Protein AF-A0A961FUB1-F1 (afdb_monomer)

Radius of gyration: 23.71 Å; Cα contacts (8 Å, |Δi|>4): 467; chains: 1; bounding box: 56×46×75 Å

Secondary structure (DSSP, 8-state):
---PPPPP--------------------------------------PPP--SS----S--GGGGPBSS---SS-SEEES--TTSSEEEEE--HHHHHHHT----EEEEETTTTEEEEEESTT----TTSTT--EEEEE-TTSSEEEEEE--SSS-SEEEEEEE-TTS-EEEEEHHHHHHHHHHHHTTPPPPGGGGS-SSS-GGGT-EEEEEEEE-TTSSEEEEEEEEE--S-PPTTPEEEEEEEEEEEETTTTEEEEEEEEEEEEE-PPP--

pLDDT: mean 73.71, std 22.49, range [23.78, 97.25]

Nearest PDB structures (foldseek):
  7dsb-assembly1_A  TM=3.126E-01  e=6.992E-01  Gallus gallus
  8ptk-assembly1_K  TM=3.081E-01  e=1.269E+00  Sus scrofa
  7ccc-assembly1_C  TM=2.356E-01  e=6.623E-01  Mus musculus
  3aae-assembly1_A  TM=2.750E-01  e=1.079E+00  Gallus gallus
  7t5q-assembly1_I  TM=1.953E-01  e=6.274E-01  Homo sapiens

Foldseek 3Di:
DDDDDDDDDDDDDDDDDDPDDDDDDDDDDDDDDDPDPPPPPPPPPPPPPQAPWPPCVVDAQCNQFDPPFAAPDAATFGDAALVNQKTKGADAPVRCVVVVHQRFIFIAGRVVNYTLGTDQHRDRHQPVDPWWDKTKAADNVNQKIWMFTTDDQATQWIKIWGQDPVRHIDIDTVQLQVLCVVCVVVVHDDDPCSVPPDPDGCCQPWRKHWHWDADPVRQKIWIKIKTWGDPPDDAFDKTKIKIWIFIQGNVVRHTDTDDMDMDIDGRHDDDD

Sequence (272 aa):
MNRAWRVFSKIVFFSGAVVGLVFFVSACSDDSANDTELAESDTTEEAEPLWGMDADDGRGVLDTALEGVTASVPGFLVYPSPDGRHAFSWVDLPTAEKLDFQTDNHLVDLQTGQSIGAIAEEDGDFQNRNHGGMRVLWRDDSRAFVFRLEGKWAPREVGVVEIGPDGALRQRSLVFAVARAFAALLGREAPDFWDKAFDESPSEYLDCNVGCAFSEAGDSLAIQADFQMNPKQLPGQHYAAGWLTGVFDLKTDRLSVEAEEVTEARVVKEEE

Mean predicted aligned error: 12.79 Å

Structure (mmCIF, N/CA/C/O backbone):
data_AF-A0A961FUB1-F1
#
_entry.id   AF-A0A961FUB1-F1
#
loop_
_atom_site.group_PDB
_atom_site.id
_atom_site.type_symbol
_atom_site.label_atom_id
_atom_site.label_alt_id
_atom_site.label_comp_id
_atom_site.label_asym_id
_atom_site.label_entity_id
_atom_site.label_seq_id
_atom_site.pdbx_PDB_ins_code
_atom_site.Cartn_x
_atom_site.Cartn_y
_atom_site.Cartn_z
_atom_site.occupancy
_atom_site.B_iso_or_equiv
_atom_site.auth_seq_id
_atom_site.auth_comp_id
_atom_site.auth_asym_id
_atom_site.auth_atom_id
_atom_site.pdbx_PDB_model_num
ATOM 1 N N . MET A 1 1 ? -29.702 -22.498 -28.319 1.00 38.75 1 MET A N 1
ATOM 2 C CA . MET A 1 1 ? -28.996 -22.087 -29.553 1.00 38.75 1 MET A CA 1
ATOM 3 C C . MET A 1 1 ? -27.677 -21.481 -29.122 1.00 38.75 1 MET A C 1
ATOM 5 O O . MET A 1 1 ? -27.669 -20.385 -28.586 1.00 38.75 1 MET A O 1
ATOM 9 N N . ASN A 1 2 ? -26.599 -22.251 -29.258 1.00 30.08 2 ASN A N 1
ATOM 10 C CA . ASN A 1 2 ? -25.248 -21.867 -28.855 1.00 30.08 2 ASN A CA 1
ATOM 11 C C . ASN A 1 2 ? -24.595 -21.046 -29.971 1.00 30.08 2 ASN A C 1
ATOM 13 O O . ASN A 1 2 ? -24.640 -21.460 -31.130 1.00 30.08 2 ASN A O 1
ATOM 17 N N . ARG A 1 3 ? -23.937 -19.936 -29.629 1.00 32.91 3 ARG A N 1
ATOM 18 C CA . ARG A 1 3 ? -22.910 -19.325 -30.480 1.00 32.91 3 ARG A CA 1
ATOM 19 C C . ARG A 1 3 ? -21.633 -19.179 -29.667 1.00 32.91 3 ARG A C 1
ATOM 21 O O . ARG A 1 3 ? -21.520 -18.313 -28.811 1.00 32.91 3 ARG A O 1
ATOM 28 N N . ALA A 1 4 ? -20.714 -20.097 -29.939 1.00 29.27 4 ALA A N 1
ATOM 29 C CA . ALA A 1 4 ? -19.323 -20.021 -29.542 1.00 29.27 4 ALA A CA 1
ATOM 30 C C . ALA A 1 4 ? -18.610 -18.992 -30.428 1.00 29.27 4 ALA A C 1
ATOM 32 O O . ALA A 1 4 ? -18.792 -19.008 -31.647 1.00 29.27 4 ALA A O 1
ATOM 33 N N . TRP A 1 5 ? -17.778 -18.149 -29.827 1.00 25.66 5 TRP A N 1
ATOM 34 C CA . TRP A 1 5 ? -16.788 -17.356 -30.545 1.00 25.66 5 TRP A CA 1
ATOM 35 C C . TRP A 1 5 ? -15.446 -18.082 -30.438 1.00 25.66 5 TRP A C 1
ATOM 37 O O . TRP A 1 5 ? -14.979 -18.386 -29.344 1.00 25.66 5 TRP A O 1
ATOM 47 N N . ARG A 1 6 ? -14.861 -18.431 -31.587 1.00 27.62 6 ARG A N 1
ATOM 48 C CA . ARG A 1 6 ? -13.462 -18.853 -31.703 1.00 27.62 6 ARG A CA 1
ATOM 49 C C . ARG A 1 6 ? -12.694 -17.671 -32.270 1.00 27.62 6 ARG A C 1
ATOM 51 O O . ARG A 1 6 ? -12.958 -17.284 -33.405 1.00 27.62 6 ARG A O 1
ATOM 58 N N . VAL A 1 7 ? -11.740 -17.149 -31.513 1.00 27.33 7 VAL A N 1
ATOM 59 C CA . VAL A 1 7 ? -10.681 -16.291 -32.047 1.00 27.33 7 VAL A CA 1
ATOM 60 C C . VAL A 1 7 ? -9.471 -17.188 -32.291 1.00 27.33 7 VAL A C 1
ATOM 62 O O . VAL A 1 7 ? -9.065 -17.946 -31.413 1.00 27.33 7 VAL A O 1
ATOM 65 N N . PHE A 1 8 ? -8.950 -17.169 -33.516 1.00 29.09 8 PHE A N 1
ATOM 66 C CA . PHE A 1 8 ? -7.674 -17.788 -33.854 1.00 29.09 8 PHE A CA 1
ATOM 67 C C . PHE A 1 8 ? -6.596 -16.710 -33.805 1.00 29.09 8 PHE A C 1
ATOM 69 O O . PHE A 1 8 ? -6.629 -15.789 -34.615 1.00 29.09 8 PHE A O 1
ATOM 76 N N . SER A 1 9 ? -5.606 -16.883 -32.936 1.00 27.22 9 SER A N 1
ATOM 77 C CA . SER A 1 9 ? -4.346 -16.141 -32.995 1.00 27.22 9 SER A CA 1
ATOM 78 C C . SER A 1 9 ? -3.272 -17.106 -33.491 1.00 27.22 9 SER A C 1
ATOM 80 O O . SER A 1 9 ? -2.942 -18.087 -32.826 1.00 27.22 9 SER A O 1
ATOM 82 N N . LYS A 1 10 ? -2.753 -16.874 -34.698 1.00 23.78 10 LYS A N 1
ATOM 83 C CA . LYS A 1 10 ? -1.536 -17.529 -35.186 1.00 23.78 10 LYS A CA 1
ATOM 84 C C . LYS A 1 10 ? -0.356 -16.694 -34.693 1.00 23.78 10 LYS A C 1
ATOM 86 O O . LYS A 1 10 ? -0.109 -15.627 -35.238 1.00 23.78 10 LYS A O 1
ATOM 91 N N . ILE A 1 11 ? 0.366 -17.184 -33.690 1.00 30.22 11 ILE A N 1
ATOM 92 C CA . ILE A 1 11 ? 1.693 -16.669 -33.340 1.00 30.22 11 ILE A CA 1
ATOM 93 C C . ILE A 1 11 ? 2.709 -17.523 -34.098 1.00 30.22 11 ILE A C 1
ATOM 95 O O . ILE A 1 11 ? 2.753 -18.744 -33.941 1.00 30.22 11 ILE A O 1
ATOM 99 N N . VAL A 1 12 ? 3.486 -16.885 -34.969 1.00 26.45 12 VAL A N 1
ATOM 100 C CA . VAL A 1 12 ? 4.663 -17.488 -35.598 1.00 26.45 12 VAL A CA 1
ATOM 101 C C . VAL A 1 12 ? 5.861 -17.091 -34.746 1.00 26.45 12 VAL A C 1
ATOM 103 O O . VAL A 1 12 ? 6.185 -15.913 -34.652 1.00 26.45 12 VAL A O 1
ATOM 106 N N . PHE A 1 13 ? 6.509 -18.071 -34.120 1.00 28.58 13 PHE A N 1
ATOM 107 C CA . PHE A 1 13 ? 7.783 -17.864 -33.441 1.00 28.58 13 PHE A CA 1
ATOM 108 C C . PHE A 1 13 ? 8.902 -17.729 -34.474 1.00 28.58 13 PHE A C 1
ATOM 110 O O . PHE A 1 13 ? 9.115 -18.642 -35.273 1.00 28.58 13 PHE A O 1
ATOM 117 N N . PHE A 1 14 ? 9.669 -16.644 -34.392 1.00 27.56 14 PHE A N 1
ATOM 118 C CA . PHE A 1 14 ? 11.060 -16.642 -34.827 1.00 27.56 14 PHE A CA 1
ATOM 119 C C . PHE A 1 14 ? 11.951 -16.484 -33.597 1.00 27.56 14 PHE A C 1
ATOM 121 O O . PHE A 1 14 ? 12.008 -15.439 -32.960 1.00 27.56 14 PHE A O 1
ATOM 128 N N . SER A 1 15 ? 12.616 -17.583 -33.255 1.00 35.91 15 SER A N 1
ATOM 129 C CA . SER A 1 15 ? 13.785 -17.605 -32.386 1.00 35.91 15 SER A CA 1
ATOM 130 C C . SER A 1 15 ? 14.950 -16.969 -33.145 1.00 35.91 15 SER A C 1
ATOM 132 O O . SER A 1 15 ? 15.268 -17.395 -34.256 1.00 35.91 15 SER A O 1
ATOM 134 N N . GLY A 1 16 ? 15.582 -15.960 -32.553 1.00 30.41 16 GLY A N 1
ATOM 135 C CA . GLY A 1 16 ? 16.823 -15.397 -33.072 1.00 30.41 16 GLY A CA 1
ATOM 136 C C . GLY A 1 16 ? 17.097 -14.010 -32.516 1.00 30.41 16 GLY A C 1
ATOM 137 O O . GLY A 1 16 ? 16.478 -13.042 -32.939 1.00 30.41 16 GLY A O 1
ATOM 138 N N . ALA A 1 17 ? 18.036 -13.927 -31.577 1.00 46.41 17 ALA A N 1
ATOM 139 C CA . ALA A 1 17 ? 18.592 -12.675 -31.091 1.00 46.41 17 ALA A CA 1
ATOM 140 C C . ALA A 1 17 ? 19.085 -11.807 -32.261 1.00 46.41 17 ALA A C 1
ATOM 142 O O . ALA A 1 17 ? 19.938 -12.239 -33.037 1.00 46.41 17 ALA A O 1
ATOM 143 N N . VAL A 1 18 ? 18.582 -10.576 -32.354 1.00 31.06 18 VAL A N 1
ATOM 144 C CA . VAL A 1 18 ? 19.178 -9.515 -33.168 1.00 31.06 18 VAL A CA 1
ATOM 145 C C . VAL A 1 18 ? 19.151 -8.238 -32.341 1.00 31.06 18 VAL A C 1
ATOM 147 O O . VAL A 1 18 ? 18.107 -7.626 -32.149 1.00 31.06 18 VAL A O 1
ATOM 150 N N . VAL A 1 19 ? 20.325 -7.843 -31.849 1.00 38.59 19 VAL A N 1
ATOM 151 C CA . VAL A 1 19 ? 20.579 -6.481 -31.374 1.00 38.59 19 VAL A CA 1
ATOM 152 C C . VAL A 1 19 ? 20.587 -5.589 -32.613 1.00 38.59 19 VAL A C 1
ATOM 154 O O . VAL A 1 19 ? 21.541 -5.597 -33.391 1.00 38.59 19 VAL A O 1
ATOM 157 N N . GLY A 1 20 ? 19.484 -4.880 -32.842 1.00 28.03 20 GLY A N 1
ATOM 158 C CA . GLY A 1 20 ? 19.365 -3.885 -33.900 1.00 28.03 20 GLY A CA 1
ATOM 159 C C . GLY A 1 20 ? 19.882 -2.537 -33.413 1.00 28.03 20 GLY A C 1
ATOM 160 O O . GLY A 1 20 ? 19.167 -1.805 -32.741 1.00 28.03 20 GLY A O 1
ATOM 161 N N . LEU A 1 21 ? 21.122 -2.202 -33.762 1.00 29.39 21 LEU A N 1
ATOM 162 C CA . LEU A 1 21 ? 21.651 -0.847 -33.633 1.00 29.39 21 LEU A CA 1
ATOM 163 C C . LEU A 1 21 ? 21.026 0.012 -34.748 1.00 29.39 21 LEU A C 1
ATOM 165 O O . LEU A 1 21 ? 21.388 -0.134 -35.916 1.00 29.39 21 LEU A O 1
ATOM 169 N N . VAL A 1 22 ? 20.060 0.869 -34.411 1.00 29.06 22 VAL A N 1
ATOM 170 C CA . VAL A 1 22 ? 19.442 1.793 -35.374 1.00 29.06 22 VAL A CA 1
ATOM 171 C C . VAL A 1 22 ? 20.295 3.057 -35.466 1.00 29.06 22 VAL A C 1
ATOM 173 O O . VAL A 1 22 ? 20.328 3.867 -34.545 1.00 29.06 22 VAL A O 1
ATOM 176 N N . PHE A 1 23 ? 20.982 3.237 -36.594 1.00 27.27 23 PHE A N 1
ATOM 177 C CA . PHE A 1 23 ? 21.514 4.537 -36.997 1.00 27.27 23 PHE A CA 1
ATOM 178 C C . PHE A 1 23 ? 20.448 5.270 -37.811 1.00 27.27 23 PHE A C 1
ATOM 180 O O . PHE A 1 23 ? 20.085 4.822 -38.899 1.00 27.27 23 PHE A O 1
ATOM 187 N N . PHE A 1 24 ? 19.976 6.415 -37.322 1.00 29.55 24 PHE A N 1
ATOM 188 C CA . PHE A 1 24 ? 19.238 7.356 -38.158 1.00 29.55 24 PHE A CA 1
ATOM 189 C C . PHE A 1 24 ? 20.234 8.122 -39.033 1.00 29.55 24 PHE A C 1
ATOM 191 O O . PHE A 1 24 ? 20.953 9.000 -38.562 1.00 29.55 24 PHE A O 1
ATOM 198 N N . VAL A 1 25 ? 20.282 7.777 -40.319 1.00 31.78 25 VAL A N 1
ATOM 199 C CA . VAL A 1 25 ? 20.877 8.634 -41.348 1.00 31.78 25 VAL A CA 1
ATOM 200 C C . VAL A 1 25 ? 19.740 9.463 -41.931 1.00 31.78 25 VAL A C 1
ATOM 202 O O . VAL A 1 25 ? 18.901 8.944 -42.663 1.00 31.78 25 VAL A O 1
ATOM 205 N N . SER A 1 26 ? 19.695 10.745 -41.568 1.00 30.92 26 SER A N 1
ATOM 206 C CA . SER A 1 26 ? 18.789 11.713 -42.183 1.00 30.92 26 SER A CA 1
ATOM 207 C C . SER A 1 26 ? 19.245 11.972 -43.617 1.00 30.92 26 SER A C 1
ATOM 209 O O . SER A 1 26 ? 20.320 12.527 -43.850 1.00 30.92 26 SER A O 1
ATOM 211 N N . ALA A 1 27 ? 18.447 11.527 -44.584 1.00 31.84 27 ALA A N 1
ATOM 212 C CA . ALA A 1 27 ? 18.563 11.967 -45.962 1.00 31.84 27 ALA A CA 1
ATOM 213 C C . ALA A 1 27 ? 17.629 13.167 -46.141 1.00 31.84 27 ALA A C 1
ATOM 215 O O . ALA A 1 27 ? 16.411 13.017 -46.097 1.00 31.84 27 ALA A O 1
ATOM 216 N N . CYS A 1 28 ? 18.199 14.355 -46.353 1.00 37.62 28 CYS A N 1
ATOM 217 C CA . CYS A 1 28 ? 17.448 15.467 -46.922 1.00 37.62 28 CYS A CA 1
ATOM 218 C C . CYS A 1 28 ? 16.983 15.055 -48.324 1.00 37.62 28 CYS A C 1
ATOM 220 O O . CYS A 1 28 ? 17.814 14.854 -49.213 1.00 37.62 28 CYS A O 1
ATOM 222 N N . SER A 1 29 ? 15.674 14.928 -48.522 1.00 37.03 29 SER A N 1
ATOM 223 C CA . SER A 1 29 ? 15.070 14.858 -49.850 1.00 37.03 29 SER A CA 1
ATOM 224 C C . SER A 1 29 ? 13.935 15.864 -49.951 1.00 37.03 29 SER A C 1
ATOM 226 O O . SER A 1 29 ? 13.135 15.998 -49.028 1.00 37.03 29 SER A O 1
ATOM 228 N N . ASP A 1 30 ? 13.945 16.554 -51.085 1.00 37.09 30 ASP A N 1
ATOM 229 C CA . ASP A 1 30 ? 13.210 17.762 -51.422 1.00 37.09 30 ASP A CA 1
ATOM 230 C C . ASP A 1 30 ? 11.683 17.684 -51.289 1.00 37.09 30 ASP A C 1
ATOM 232 O O . ASP A 1 30 ? 11.044 16.666 -51.566 1.00 37.09 30 ASP A O 1
ATOM 236 N N . ASP A 1 31 ? 11.131 18.850 -50.948 1.00 45.84 31 ASP A N 1
ATOM 237 C CA . ASP A 1 31 ? 9.722 19.225 -50.977 1.00 45.84 31 ASP A CA 1
ATOM 238 C C . ASP A 1 31 ? 9.024 18.826 -52.286 1.00 45.84 31 ASP A C 1
ATOM 240 O O . ASP A 1 31 ? 9.290 19.367 -53.363 1.00 45.84 31 ASP A O 1
ATOM 244 N N . SER A 1 32 ? 8.007 17.975 -52.174 1.00 40.19 32 SER A N 1
ATOM 245 C CA . SER A 1 32 ? 6.797 18.138 -52.979 1.00 40.19 32 SER A CA 1
ATOM 246 C C . SER A 1 32 ? 5.588 17.631 -52.199 1.00 40.19 32 SER A C 1
ATOM 248 O O . SER A 1 32 ? 5.494 16.463 -51.828 1.00 40.19 32 SER A O 1
ATOM 250 N N . ALA A 1 33 ? 4.690 18.571 -51.911 1.00 51.41 33 ALA A N 1
ATOM 251 C CA . ALA A 1 33 ? 3.444 18.370 -51.198 1.00 51.41 33 ALA A CA 1
ATOM 252 C C . ALA A 1 33 ? 2.595 17.287 -51.873 1.00 51.41 33 ALA A C 1
ATOM 254 O O . ALA A 1 33 ? 2.219 17.417 -53.040 1.00 51.41 33 ALA A O 1
ATOM 255 N N . ASN A 1 34 ? 2.276 16.242 -51.116 1.00 39.03 34 ASN A N 1
ATOM 256 C CA . ASN A 1 34 ? 1.251 15.281 -51.476 1.00 39.03 34 ASN A CA 1
ATOM 257 C C . ASN A 1 34 ? 0.345 15.118 -50.252 1.00 39.03 34 ASN A C 1
ATOM 259 O O . ASN A 1 34 ? 0.684 14.393 -49.315 1.00 39.03 34 ASN A O 1
ATOM 263 N N . ASP A 1 35 ? -0.773 15.848 -50.259 1.00 45.41 35 ASP A N 1
ATOM 264 C CA . ASP A 1 35 ? -1.868 15.721 -49.298 1.00 45.41 35 ASP A CA 1
ATOM 265 C C . ASP A 1 35 ? -2.408 14.291 -49.368 1.00 45.41 35 ASP A C 1
ATOM 267 O O . ASP A 1 35 ? -3.240 13.942 -50.205 1.00 45.41 35 ASP A O 1
ATOM 271 N N . THR A 1 36 ? -1.870 13.436 -48.507 1.00 42.00 36 THR A N 1
ATOM 272 C CA . THR A 1 36 ? -2.411 12.110 -48.244 1.00 42.00 36 THR A CA 1
ATOM 273 C C . THR A 1 36 ? -3.026 12.207 -46.864 1.00 42.00 36 THR A C 1
ATOM 275 O O . THR A 1 36 ? -2.297 12.309 -45.879 1.00 42.00 36 THR A O 1
ATOM 278 N N . GLU A 1 37 ? -4.358 12.247 -46.804 1.00 40.78 37 GLU A N 1
ATOM 279 C CA . GLU A 1 37 ? -5.110 12.082 -45.562 1.00 40.78 37 GLU A CA 1
ATOM 280 C C . GLU A 1 37 ? -4.603 10.809 -44.876 1.00 40.78 37 GLU A C 1
ATOM 282 O O . GLU A 1 37 ? -4.858 9.687 -45.322 1.00 40.78 37 GLU A O 1
ATOM 287 N N . LEU A 1 38 ? -3.804 10.998 -43.826 1.00 38.41 38 LEU A N 1
ATOM 288 C CA . LEU A 1 38 ? -3.439 9.941 -42.903 1.00 38.41 38 LEU A CA 1
ATOM 289 C C . LEU A 1 38 ? -4.742 9.508 -42.247 1.00 38.41 38 LEU A C 1
ATOM 291 O O . LEU A 1 38 ? -5.330 10.262 -41.475 1.00 38.41 38 LEU A O 1
ATOM 295 N N . ALA A 1 39 ? -5.207 8.318 -42.622 1.00 40.31 39 ALA A N 1
ATOM 296 C CA . ALA A 1 39 ? -6.299 7.654 -41.940 1.00 40.31 39 ALA A CA 1
ATOM 297 C C . ALA A 1 39 ? -6.001 7.688 -40.439 1.00 40.31 39 ALA A C 1
ATOM 299 O O . ALA A 1 39 ? -4.949 7.203 -40.014 1.00 40.31 39 ALA A O 1
ATOM 300 N N . GLU A 1 40 ? -6.903 8.315 -39.682 1.00 38.97 40 GLU A N 1
ATOM 301 C CA . GLU A 1 40 ? -6.897 8.311 -38.226 1.00 38.97 40 GLU A CA 1
ATOM 302 C C . GLU A 1 40 ? -6.753 6.854 -37.787 1.00 38.97 40 GLU A C 1
ATOM 304 O O . GLU A 1 40 ? -7.635 6.025 -38.014 1.00 38.97 40 GLU A O 1
ATOM 309 N N . SER A 1 41 ? -5.569 6.515 -37.276 1.00 41.16 41 SER A N 1
ATOM 310 C CA . SER A 1 41 ? -5.311 5.198 -36.726 1.00 41.16 41 SER A CA 1
ATOM 311 C C . SER A 1 41 ? -6.286 5.004 -35.579 1.00 41.16 41 SER A C 1
ATOM 313 O O . SER A 1 41 ? -6.292 5.829 -34.662 1.00 41.16 41 SER A O 1
ATOM 315 N N . ASP A 1 42 ? -7.088 3.940 -35.674 1.00 36.78 42 ASP A N 1
ATOM 316 C CA . ASP A 1 42 ? -7.929 3.417 -34.602 1.00 36.78 42 ASP A CA 1
ATOM 317 C C . ASP A 1 42 ? -7.242 3.671 -33.264 1.00 36.78 42 ASP A C 1
ATOM 319 O O . ASP A 1 42 ? -6.126 3.199 -33.024 1.00 36.78 42 ASP A O 1
ATOM 323 N N . THR A 1 43 ? -7.902 4.467 -32.428 1.00 35.09 43 THR A N 1
ATOM 324 C CA . THR A 1 43 ? -7.549 4.657 -31.031 1.00 35.09 43 THR A CA 1
ATOM 325 C C . THR A 1 43 ? -7.390 3.271 -30.427 1.00 35.09 43 THR A C 1
ATOM 327 O O . THR A 1 43 ? -8.383 2.572 -30.217 1.00 35.09 43 THR A O 1
ATOM 330 N N . THR A 1 44 ? -6.151 2.841 -30.189 1.00 40.91 44 THR A N 1
ATOM 331 C CA . THR A 1 44 ? -5.880 1.789 -29.217 1.00 40.91 44 THR A CA 1
ATOM 332 C C . THR A 1 44 ? -6.600 2.227 -27.957 1.00 40.91 44 THR A C 1
ATOM 334 O O . THR A 1 44 ? -6.226 3.250 -27.388 1.00 40.91 44 THR A O 1
ATOM 337 N N . GLU A 1 45 ? -7.682 1.530 -27.595 1.00 36.16 45 GLU A N 1
ATOM 338 C CA . GLU A 1 45 ? -8.267 1.636 -26.264 1.00 36.16 45 GLU A CA 1
ATOM 339 C C . GLU A 1 45 ? -7.092 1.468 -25.301 1.00 36.16 45 GLU A C 1
ATOM 341 O O . GLU A 1 45 ? -6.510 0.383 -25.216 1.00 36.16 45 GLU A O 1
ATOM 346 N N . GLU A 1 46 ? -6.658 2.570 -24.681 1.00 39.50 46 GLU A N 1
ATOM 347 C CA . GLU A 1 46 ? -5.715 2.514 -23.577 1.00 39.50 46 GLU A CA 1
ATOM 348 C C . GLU A 1 46 ? -6.364 1.582 -22.565 1.00 39.50 46 GLU A C 1
ATOM 350 O O . GLU A 1 46 ? -7.436 1.883 -22.038 1.00 39.50 46 GLU A O 1
ATOM 355 N N . ALA A 1 47 ? -5.778 0.395 -22.392 1.00 44.72 47 ALA A N 1
ATOM 356 C CA . ALA A 1 47 ? -6.256 -0.555 -21.409 1.00 44.72 47 ALA A CA 1
ATOM 357 C C . ALA A 1 47 ? -6.343 0.196 -20.082 1.00 44.72 47 ALA A C 1
ATOM 359 O O . ALA A 1 47 ? -5.335 0.763 -19.648 1.00 44.72 47 ALA A O 1
ATOM 360 N N . GLU A 1 48 ? -7.545 0.250 -19.495 1.00 47.91 48 GLU A N 1
ATOM 361 C CA . GLU A 1 48 ? -7.742 0.956 -18.235 1.00 47.91 48 GLU A CA 1
ATOM 362 C C . GLU A 1 48 ? -6.691 0.448 -17.254 1.00 47.91 48 GLU A C 1
ATOM 364 O O . GLU A 1 48 ? -6.567 -0.771 -17.060 1.00 47.91 48 GLU A O 1
ATOM 369 N N . PRO A 1 49 ? -5.861 1.345 -16.708 1.00 51.00 49 PRO A N 1
ATOM 370 C CA . PRO A 1 49 ? -4.745 0.880 -15.933 1.00 51.00 49 PRO A CA 1
ATOM 371 C C . PRO A 1 49 ? -5.281 0.225 -14.652 1.00 51.00 49 PRO A C 1
ATOM 373 O O . PRO A 1 49 ? -6.396 0.500 -14.201 1.00 51.00 49 PRO A O 1
ATOM 376 N N . LEU A 1 50 ? -4.517 -0.712 -14.101 1.00 59.72 50 LEU A N 1
ATOM 377 C CA . LEU A 1 50 ? -4.953 -1.633 -13.056 1.00 59.72 50 LEU A CA 1
ATOM 378 C C . LEU A 1 50 ? -5.065 -0.888 -11.710 1.00 59.72 50 LEU A C 1
ATOM 380 O O . LEU A 1 50 ? -4.208 -1.020 -10.840 1.00 59.72 50 LEU A O 1
ATOM 384 N N . TRP A 1 51 ? -6.091 -0.047 -11.545 1.00 59.78 51 TRP A N 1
ATOM 385 C CA . TRP A 1 51 ? -6.234 0.834 -10.384 1.00 59.78 51 TRP A CA 1
ATOM 386 C C . TRP A 1 51 ? -7.514 0.560 -9.596 1.00 59.78 51 TRP A C 1
ATOM 388 O O . TRP A 1 51 ? -8.595 1.027 -9.937 1.00 59.78 51 TRP A O 1
ATOM 398 N N . GLY A 1 52 ? -7.356 -0.116 -8.454 1.00 51.09 52 GLY A N 1
ATOM 399 C CA . GLY A 1 52 ? -8.337 -0.103 -7.363 1.00 51.09 52 GLY A CA 1
ATOM 400 C C . GLY A 1 52 ? -8.186 1.089 -6.402 1.00 51.09 52 GLY A C 1
ATOM 401 O O . GLY A 1 52 ? -8.978 1.208 -5.476 1.00 51.09 52 GLY A O 1
ATOM 402 N N . MET A 1 53 ? -7.175 1.956 -6.586 1.00 51.06 53 MET A N 1
ATOM 403 C CA . MET A 1 53 ? -6.902 3.103 -5.697 1.00 51.06 53 MET A CA 1
ATOM 404 C C . MET A 1 53 ? -7.034 4.480 -6.371 1.00 51.06 53 MET A C 1
ATOM 406 O O . MET A 1 53 ? -7.311 5.451 -5.675 1.00 51.06 53 MET A O 1
ATOM 410 N N . ASP A 1 54 ? -6.906 4.588 -7.699 1.00 49.94 54 ASP 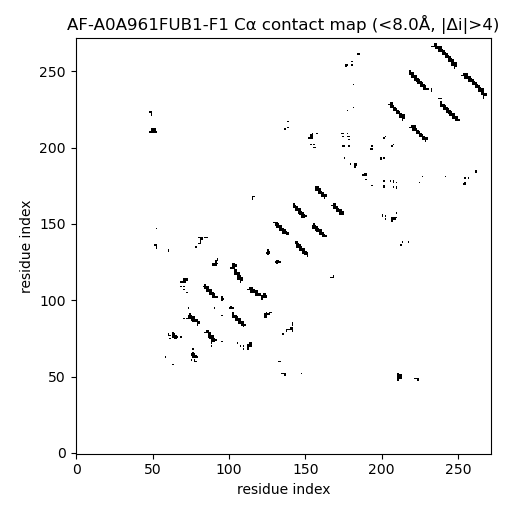A N 1
ATOM 411 C CA . ASP A 1 54 ? -6.941 5.881 -8.416 1.00 49.94 54 ASP A CA 1
ATOM 412 C C . ASP A 1 54 ? -8.309 6.268 -8.979 1.00 49.94 54 ASP A C 1
ATOM 414 O O . ASP A 1 54 ? -8.444 7.321 -9.601 1.00 49.94 54 ASP A O 1
ATOM 418 N N . ALA A 1 55 ? -9.347 5.487 -8.663 1.00 41.94 55 ALA A N 1
A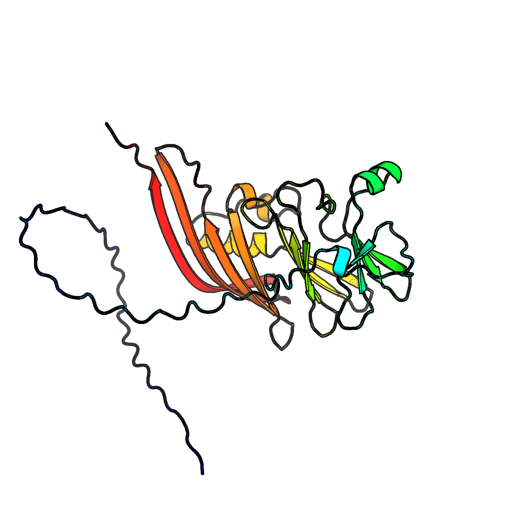TOM 419 C CA . ALA A 1 55 ? -10.718 5.978 -8.676 1.00 41.94 55 ALA A CA 1
ATOM 420 C C . ALA A 1 55 ? -10.863 7.009 -7.548 1.00 41.94 55 ALA A C 1
ATOM 422 O O . ALA A 1 55 ? -11.429 6.737 -6.494 1.00 41.94 55 ALA A O 1
ATOM 423 N N . ASP A 1 56 ? -10.266 8.179 -7.759 1.00 46.25 56 ASP A N 1
ATOM 424 C CA . ASP A 1 56 ? -10.594 9.390 -7.041 1.00 46.25 56 ASP A CA 1
ATOM 425 C C . ASP A 1 56 ? -12.079 9.635 -7.299 1.00 46.25 56 ASP A C 1
ATOM 427 O O . ASP A 1 56 ? -12.488 10.188 -8.318 1.00 46.25 56 ASP A O 1
ATOM 431 N N . ASP A 1 57 ? -12.921 9.155 -6.392 1.00 51.72 57 ASP A N 1
ATOM 432 C CA . ASP A 1 57 ? -14.323 9.542 -6.364 1.00 51.72 57 ASP A CA 1
ATOM 433 C C . ASP A 1 57 ? -14.486 10.992 -5.864 1.00 51.72 57 ASP A C 1
ATOM 435 O O . ASP A 1 57 ? -15.609 11.453 -5.645 1.00 51.72 57 ASP A O 1
ATOM 439 N N . GLY A 1 58 ? -13.370 11.720 -5.714 1.00 51.94 58 GLY A N 1
ATOM 440 C CA . GLY A 1 58 ? -13.277 13.090 -5.247 1.00 51.94 58 GLY A CA 1
ATOM 441 C C . GLY A 1 58 ? -13.371 13.206 -3.733 1.00 51.94 58 GLY A C 1
ATOM 442 O O . GLY A 1 58 ? -13.425 14.332 -3.234 1.00 51.94 58 GLY A O 1
ATOM 443 N N . ARG A 1 59 ? -13.448 12.086 -2.997 1.00 52.25 59 ARG A N 1
ATOM 444 C CA . ARG A 1 59 ? -13.600 12.105 -1.544 1.00 52.25 59 ARG A CA 1
ATOM 445 C C . ARG A 1 59 ? -12.240 12.212 -0.874 1.00 52.25 59 ARG A C 1
ATOM 447 O O . ARG A 1 59 ? -11.419 11.299 -0.919 1.00 52.25 59 ARG A O 1
ATOM 454 N N . GLY A 1 60 ? -12.009 13.346 -0.222 1.00 60.59 60 GLY A N 1
ATOM 455 C CA . GLY A 1 60 ? -10.831 13.539 0.611 1.00 60.59 60 GLY A CA 1
ATOM 456 C C . GLY A 1 60 ? -10.844 12.593 1.815 1.00 60.59 60 GLY A C 1
ATOM 457 O O . GLY A 1 60 ? -11.887 12.077 2.208 1.00 60.59 60 GLY A O 1
ATOM 458 N N . VAL A 1 61 ? -9.688 12.418 2.463 1.00 68.50 61 VAL A N 1
ATOM 459 C CA . VAL A 1 61 ? -9.515 11.612 3.695 1.00 68.50 61 VAL A CA 1
ATOM 460 C C . VAL A 1 61 ? -10.656 11.850 4.703 1.00 68.50 61 VAL A C 1
ATOM 462 O O . VAL A 1 61 ? -11.240 10.907 5.238 1.00 68.50 61 VAL A O 1
ATOM 465 N N . LEU A 1 62 ? -11.019 13.121 4.906 1.00 71.38 62 LEU A N 1
ATOM 466 C CA . LEU A 1 62 ? -12.063 13.558 5.837 1.00 71.38 62 LEU A CA 1
ATOM 467 C C . LEU A 1 62 ? -13.487 13.156 5.435 1.00 71.38 62 LEU A C 1
ATOM 469 O O . LEU A 1 62 ? -14.336 13.015 6.310 1.00 71.38 62 LEU A O 1
ATOM 473 N N . ASP A 1 63 ? -13.756 12.920 4.155 1.00 75.00 63 ASP A N 1
ATOM 474 C CA . ASP A 1 63 ? -15.078 12.488 3.687 1.00 75.00 63 ASP A CA 1
ATOM 475 C C . ASP A 1 63 ? -15.376 11.030 4.074 1.00 75.00 63 ASP A C 1
ATOM 477 O O . ASP A 1 63 ? -16.522 10.582 4.013 1.00 75.00 63 ASP A O 1
ATOM 481 N N . THR A 1 64 ? -14.348 10.289 4.502 1.00 74.31 64 THR A N 1
ATOM 482 C CA . THR A 1 64 ? -14.475 8.928 5.044 1.00 74.31 64 THR A CA 1
ATOM 483 C C . THR A 1 64 ? -14.444 8.884 6.573 1.00 74.31 64 THR A C 1
ATOM 485 O O . THR A 1 64 ? -14.469 7.793 7.147 1.00 74.31 64 THR A O 1
ATOM 488 N N . ALA A 1 65 ? -14.380 10.043 7.239 1.00 86.44 65 ALA A N 1
ATOM 489 C CA . ALA A 1 65 ? -14.241 10.108 8.685 1.00 86.44 65 ALA A CA 1
ATOM 490 C C . ALA A 1 65 ? -15.491 9.578 9.408 1.00 86.44 65 ALA A C 1
ATOM 492 O O . ALA A 1 65 ? -16.621 9.989 9.145 1.00 86.44 65 ALA A O 1
ATOM 493 N N . LEU A 1 66 ? -15.273 8.677 10.361 1.00 89.62 66 LEU A N 1
ATOM 494 C CA . LEU A 1 66 ? -16.300 8.139 11.239 1.00 89.62 66 LEU A CA 1
ATOM 495 C C . LEU A 1 66 ? -16.508 9.066 12.439 1.00 89.62 66 LEU A C 1
ATOM 497 O O . LEU A 1 66 ? -15.573 9.388 13.173 1.00 89.62 66 LEU A O 1
ATOM 501 N N . GLU A 1 67 ? -17.758 9.454 12.680 1.00 89.19 67 GLU A N 1
ATOM 502 C CA . GLU A 1 67 ? -18.140 10.256 13.841 1.00 89.19 67 GLU A CA 1
ATOM 503 C C . GLU A 1 67 ? -18.522 9.377 15.043 1.00 89.19 67 GLU A C 1
ATOM 505 O O . GLU A 1 67 ? -19.122 8.311 14.905 1.00 89.19 67 GLU A O 1
ATOM 510 N N . GLY A 1 68 ? -18.218 9.850 16.256 1.00 84.38 68 GLY A N 1
ATOM 511 C CA . GLY A 1 68 ? -18.724 9.256 17.500 1.00 84.38 68 GLY A CA 1
ATOM 512 C C . GLY A 1 68 ? -18.046 7.958 17.955 1.00 84.38 68 GLY A C 1
ATOM 513 O O . GLY A 1 68 ? -18.457 7.395 18.970 1.00 84.38 68 GLY A O 1
ATOM 514 N N . VAL A 1 69 ? -17.002 7.498 17.263 1.00 88.06 69 VAL A N 1
ATOM 515 C CA . VAL A 1 69 ? -16.190 6.346 17.682 1.00 88.06 69 VAL A CA 1
ATOM 516 C C . VAL A 1 69 ? -14.943 6.834 18.421 1.00 88.06 69 VAL A C 1
ATOM 518 O O . VAL A 1 69 ? -14.282 7.775 17.994 1.00 88.06 69 VAL A O 1
ATOM 521 N N . THR A 1 70 ? -14.632 6.213 19.561 1.00 90.31 70 THR A N 1
ATOM 522 C CA . THR A 1 70 ? -13.432 6.523 20.356 1.00 90.31 70 THR A CA 1
ATOM 523 C C . THR A 1 70 ? -12.369 5.456 20.123 1.00 90.31 70 THR A C 1
ATOM 525 O O . THR A 1 70 ? -12.671 4.268 20.226 1.00 90.31 70 THR A O 1
ATOM 528 N N . ALA A 1 71 ? -11.135 5.879 19.857 1.00 94.75 71 ALA A N 1
ATOM 529 C CA . ALA A 1 71 ? -9.978 5.001 19.715 1.00 94.75 71 ALA A CA 1
ATOM 530 C C . ALA A 1 71 ? -8.958 5.222 20.846 1.00 94.75 71 ALA A C 1
ATOM 532 O O . ALA A 1 71 ? -8.945 6.261 21.506 1.00 94.75 71 ALA A O 1
ATOM 533 N N . SER A 1 72 ? -8.090 4.235 21.068 1.00 95.25 72 SER A N 1
ATOM 534 C CA . SER A 1 72 ? -6.984 4.281 22.031 1.00 95.25 72 SER A CA 1
ATOM 535 C C . SER A 1 72 ? -5.823 5.167 21.569 1.00 95.25 72 SER A C 1
ATOM 537 O O . SER A 1 72 ? -4.887 5.388 22.331 1.00 95.25 72 SER A O 1
ATOM 539 N N . VAL A 1 73 ? -5.871 5.627 20.320 1.00 93.56 73 VAL A N 1
ATOM 540 C CA . VAL A 1 73 ? -4.919 6.533 19.673 1.00 93.56 73 VAL A CA 1
ATOM 541 C C . VAL A 1 73 ? -5.674 7.773 19.179 1.00 93.56 73 VAL A C 1
ATOM 543 O O . VAL A 1 73 ? -6.861 7.665 18.859 1.00 93.56 73 VAL A O 1
ATOM 546 N N . PRO A 1 74 ? -5.041 8.957 19.156 1.00 91.94 74 PRO A N 1
ATOM 547 C CA . PRO A 1 74 ? -5.672 10.170 18.657 1.00 91.94 74 PRO A CA 1
ATOM 548 C C . PRO A 1 74 ? -5.823 10.141 17.132 1.00 91.94 74 PRO A C 1
ATOM 550 O O . PRO A 1 74 ? -5.043 9.498 16.430 1.00 91.94 74 PRO A O 1
ATOM 553 N N . GLY A 1 75 ? -6.805 10.890 16.629 1.00 89.88 75 GLY A N 1
ATOM 554 C CA . GLY A 1 75 ? -7.024 11.089 15.199 1.00 89.88 75 GLY A CA 1
ATOM 555 C C . GLY A 1 75 ? -8.479 10.923 14.769 1.00 89.88 75 GLY A C 1
ATOM 556 O O . GLY A 1 75 ? -9.350 10.538 15.550 1.00 89.88 75 GLY A O 1
ATOM 557 N N . PHE A 1 76 ? -8.731 11.240 13.504 1.00 91.06 76 PHE A N 1
ATOM 558 C CA . PHE A 1 76 ? -9.952 10.901 12.790 1.00 91.06 76 PHE A CA 1
ATOM 559 C C . PHE A 1 76 ? -9.873 9.451 12.322 1.00 91.06 76 PHE A C 1
ATOM 561 O O . PHE A 1 76 ? -8.843 9.017 11.811 1.00 91.06 76 PHE A O 1
ATOM 568 N N . LEU A 1 77 ? -10.967 8.708 12.468 1.00 93.69 77 LEU A N 1
ATOM 569 C CA . LEU A 1 77 ? -11.052 7.335 11.982 1.00 93.69 77 LEU A CA 1
ATOM 570 C C . LEU A 1 77 ? -11.538 7.336 10.536 1.00 93.69 77 LEU A C 1
ATOM 572 O O . LEU A 1 77 ? -12.679 7.702 10.289 1.00 93.69 77 LEU A O 1
ATOM 576 N N . VAL A 1 78 ? -10.682 6.947 9.598 1.00 91.75 78 VAL A N 1
ATOM 577 C CA . VAL A 1 78 ? -10.886 7.056 8.145 1.00 91.75 78 VAL A CA 1
ATOM 578 C C . VAL A 1 78 ? -10.700 5.702 7.458 1.00 91.75 78 VAL A C 1
ATOM 580 O O . VAL A 1 78 ? -10.152 4.769 8.047 1.00 91.75 78 VAL A O 1
ATOM 583 N N . TYR A 1 79 ? -11.158 5.576 6.212 1.00 91.38 79 TYR A N 1
ATOM 584 C CA . TYR A 1 79 ? -11.044 4.348 5.406 1.00 91.38 79 TYR A CA 1
ATOM 585 C C . TYR A 1 79 ? -11.553 3.075 6.110 1.00 91.38 79 TYR A C 1
ATOM 587 O O . TYR A 1 79 ? -10.784 2.122 6.299 1.00 91.38 79 TYR A O 1
ATOM 595 N N . PRO A 1 80 ? -12.838 3.032 6.511 1.00 94.88 80 PRO A N 1
ATOM 596 C CA . PRO A 1 80 ? -13.392 1.860 7.174 1.00 94.88 80 PRO A CA 1
ATOM 597 C C . PRO A 1 80 ? -13.292 0.614 6.287 1.00 94.88 80 PRO A C 1
ATOM 599 O O . PRO A 1 80 ? -13.493 0.684 5.072 1.00 94.88 80 PRO A O 1
ATOM 602 N N . SER A 1 81 ? -13.010 -0.535 6.900 1.00 96.12 81 SER A N 1
ATOM 603 C CA . SER A 1 81 ? -13.048 -1.823 6.212 1.00 96.12 81 SER A CA 1
ATOM 604 C C . SER A 1 81 ? -14.469 -2.159 5.736 1.00 96.12 81 SER A C 1
ATOM 606 O O . SER A 1 81 ? -15.440 -1.691 6.338 1.00 96.12 81 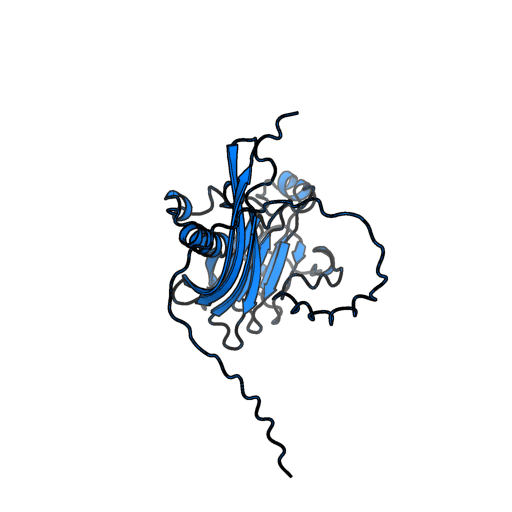SER A O 1
ATOM 608 N N . PRO A 1 82 ? -14.627 -2.993 4.690 1.00 95.38 82 PRO A N 1
ATOM 609 C CA . PRO A 1 82 ? -15.938 -3.394 4.173 1.00 95.38 82 PRO A CA 1
ATOM 610 C C . PRO A 1 82 ? -16.905 -3.947 5.230 1.00 95.38 82 PRO A C 1
ATOM 612 O O . PRO A 1 82 ? -18.107 -3.696 5.164 1.00 95.38 82 PRO A O 1
ATOM 615 N N . ASP A 1 83 ? -16.394 -4.678 6.223 1.00 96.00 83 ASP A N 1
ATOM 616 C CA . ASP A 1 83 ? -17.184 -5.225 7.332 1.00 96.00 83 ASP A CA 1
ATOM 617 C C . ASP A 1 83 ? -17.432 -4.230 8.485 1.00 96.00 83 ASP A C 1
ATOM 619 O O . ASP A 1 83 ? -18.104 -4.570 9.461 1.00 96.00 83 ASP A O 1
ATOM 623 N N . GLY A 1 84 ? -16.889 -3.011 8.394 1.00 95.69 84 GLY A N 1
ATOM 624 C CA . GLY A 1 84 ? -16.975 -1.978 9.424 1.00 95.69 84 GLY A CA 1
ATOM 625 C C . GLY A 1 84 ? -16.241 -2.327 10.721 1.00 95.69 84 GLY A C 1
ATOM 626 O O . GLY A 1 84 ? -16.533 -1.739 11.763 1.00 95.69 84 GLY A O 1
ATOM 627 N N . ARG A 1 85 ? -15.328 -3.305 10.699 1.00 96.38 85 ARG A N 1
ATOM 628 C CA . ARG A 1 85 ? -14.570 -3.726 11.880 1.00 96.38 85 ARG A CA 1
ATOM 629 C C . ARG A 1 85 ? -13.315 -2.899 12.109 1.00 96.38 85 ARG A C 1
ATOM 631 O O . ARG A 1 85 ? -12.925 -2.730 13.260 1.00 96.38 85 ARG A O 1
ATOM 638 N N . HIS A 1 86 ? -12.678 -2.410 11.055 1.00 97.25 86 HIS A N 1
ATOM 639 C CA . HIS A 1 86 ? -11.407 -1.704 11.145 1.00 97.25 86 HIS A CA 1
ATOM 640 C C . HIS A 1 86 ? -11.492 -0.323 10.501 1.00 97.25 86 HIS A C 1
ATOM 642 O O . HIS A 1 86 ? -12.300 -0.102 9.604 1.00 97.25 86 HIS A O 1
ATOM 648 N N . ALA A 1 87 ? -10.642 0.597 10.944 1.00 95.94 87 ALA A N 1
ATOM 649 C CA . ALA A 1 87 ? -10.380 1.868 10.272 1.00 95.94 87 ALA A CA 1
ATOM 650 C C . ALA A 1 87 ? -8.957 2.334 10.584 1.00 95.94 87 ALA A C 1
ATOM 652 O O . ALA A 1 87 ? -8.293 1.782 11.463 1.00 95.94 87 ALA A O 1
ATOM 653 N N . PHE A 1 88 ? -8.508 3.370 9.892 1.00 93.44 88 PHE A N 1
ATOM 654 C CA . PHE A 1 88 ? -7.228 4.013 10.144 1.00 93.44 88 PHE A CA 1
ATOM 655 C C . PHE A 1 88 ? -7.430 5.226 11.038 1.00 93.44 88 PHE A C 1
ATOM 657 O O . PHE A 1 88 ? -8.301 6.043 10.767 1.00 93.44 88 PHE A O 1
ATOM 664 N N . SER A 1 89 ? -6.620 5.368 12.079 1.00 92.50 89 SER A N 1
ATOM 665 C CA . SER A 1 89 ? -6.488 6.622 12.809 1.00 92.50 89 SER A CA 1
ATOM 666 C C . SER A 1 89 ? -5.529 7.528 12.056 1.00 92.50 89 SER A C 1
ATOM 668 O O . SER A 1 89 ? -4.373 7.156 11.853 1.00 92.50 89 SER A O 1
ATOM 670 N N . TRP A 1 90 ? -6.018 8.700 11.665 1.00 89.12 90 TRP A N 1
ATOM 671 C CA . TRP A 1 90 ? -5.252 9.753 11.016 1.00 89.12 90 TRP A CA 1
ATOM 672 C C . TRP A 1 90 ? -5.229 11.005 11.893 1.00 89.12 90 TRP A C 1
ATOM 674 O O . TRP A 1 90 ? -6.279 11.510 12.290 1.00 89.12 90 TRP A O 1
ATOM 684 N N . VAL A 1 91 ? -4.042 11.528 12.189 1.00 85.81 91 VAL A N 1
ATOM 685 C CA . VAL A 1 91 ? -3.862 12.730 13.010 1.00 85.81 91 VAL A CA 1
ATOM 686 C C . VAL A 1 91 ? -3.055 13.770 12.235 1.00 85.81 91 VAL A C 1
ATOM 688 O O . VAL A 1 91 ? -1.985 13.470 11.711 1.00 85.81 91 VAL A O 1
ATOM 691 N N . ASP A 1 92 ? -3.568 14.998 12.149 1.00 84.50 92 ASP A N 1
ATOM 692 C CA . ASP A 1 92 ? -2.828 16.112 11.554 1.00 84.50 92 ASP A CA 1
ATOM 693 C C . ASP A 1 92 ? -1.654 16.536 12.454 1.00 84.50 92 ASP A C 1
ATOM 695 O O . ASP A 1 92 ? -1.721 16.414 13.682 1.00 84.50 92 ASP A O 1
ATOM 699 N N . LEU A 1 93 ? -0.577 17.055 11.855 1.00 83.50 93 LEU A N 1
ATOM 700 C CA . LEU A 1 93 ? 0.645 17.412 12.588 1.00 83.50 93 LEU A CA 1
ATOM 701 C C . LEU A 1 93 ? 0.405 18.427 13.720 1.00 83.50 93 LEU A C 1
ATOM 703 O O . LEU A 1 93 ? 0.874 18.163 14.826 1.00 83.50 93 LEU A O 1
ATOM 707 N N . PRO A 1 94 ? -0.341 19.536 13.530 1.00 86.00 94 PRO A N 1
ATOM 708 C CA . PRO A 1 94 ? -0.639 20.456 14.630 1.00 86.00 94 PRO A CA 1
ATOM 709 C C . PRO A 1 94 ? -1.307 19.776 15.833 1.00 86.00 94 PRO A C 1
ATOM 711 O O . PRO A 1 94 ? -0.990 20.083 16.988 1.00 86.00 94 PRO A O 1
ATOM 714 N N . THR A 1 95 ? -2.233 18.847 15.583 1.00 86.75 95 THR A N 1
ATOM 715 C CA . THR A 1 95 ? -2.878 18.055 16.634 1.00 86.75 95 THR A CA 1
ATOM 716 C C . THR A 1 95 ? -1.892 17.087 17.287 1.00 86.75 95 THR A C 1
ATOM 718 O O . THR A 1 95 ? -1.853 17.013 18.516 1.00 86.75 95 THR A O 1
ATOM 721 N N . ALA A 1 96 ? -1.073 16.387 16.502 1.00 87.50 96 ALA A N 1
ATOM 722 C CA . ALA A 1 96 ? -0.068 15.451 17.001 1.00 87.50 96 ALA A CA 1
ATOM 723 C C . ALA A 1 96 ? 0.978 16.145 17.897 1.00 87.50 96 ALA A C 1
ATOM 725 O O . ALA A 1 96 ? 1.210 15.703 19.022 1.00 87.50 96 ALA A O 1
ATOM 726 N N . GLU A 1 97 ? 1.513 17.295 17.470 1.00 88.69 97 GLU A N 1
ATOM 727 C CA . GLU A 1 97 ? 2.459 18.117 18.242 1.00 88.69 97 GLU A CA 1
ATOM 728 C C . GLU A 1 97 ? 1.868 18.566 19.583 1.00 88.69 97 GLU A C 1
ATOM 730 O O . GLU A 1 97 ? 2.523 18.512 20.624 1.00 88.69 97 GLU A O 1
ATOM 735 N N . LYS A 1 98 ? 0.599 18.987 19.584 1.00 91.44 98 LYS A N 1
ATOM 736 C CA . LYS A 1 98 ? -0.101 19.399 20.806 1.00 91.44 98 LYS A CA 1
ATOM 737 C C . LYS A 1 98 ? -0.289 18.243 21.794 1.00 91.44 98 LYS A C 1
ATOM 739 O O . LYS A 1 98 ? -0.393 18.489 22.997 1.00 91.44 98 LYS A O 1
ATOM 744 N N . LEU A 1 99 ? -0.396 17.017 21.289 1.00 90.00 99 LEU A N 1
ATOM 745 C CA . LEU A 1 99 ? -0.624 15.807 22.075 1.00 90.00 99 LEU A CA 1
ATOM 746 C C . LEU A 1 99 ? 0.669 15.069 22.451 1.00 90.00 99 LEU A C 1
ATOM 748 O O . LEU A 1 99 ? 0.570 14.073 23.162 1.00 90.00 99 LEU A O 1
ATOM 752 N N . ASP A 1 100 ? 1.840 15.553 22.013 1.00 88.81 100 ASP A N 1
ATOM 753 C CA . ASP A 1 100 ? 3.124 14.837 22.120 1.00 88.81 100 ASP A CA 1
ATOM 754 C C . ASP A 1 100 ? 3.020 13.409 21.547 1.00 88.81 100 ASP A C 1
ATOM 756 O O . ASP A 1 100 ? 3.413 12.420 22.166 1.00 88.81 100 ASP A O 1
ATOM 760 N N . PHE A 1 101 ? 2.387 13.300 20.374 1.00 85.81 101 PHE A N 1
ATOM 761 C CA . PHE A 1 101 ? 2.082 12.040 19.700 1.00 85.81 101 PHE A CA 1
ATOM 762 C C . PHE A 1 101 ? 2.811 11.961 18.352 1.00 85.81 101 PHE A C 1
ATOM 764 O O . PHE A 1 101 ? 2.928 12.964 17.649 1.00 85.81 101 PHE A O 1
ATOM 771 N N . GLN A 1 102 ? 3.296 10.774 17.976 1.00 83.88 102 GLN A N 1
ATOM 772 C CA . GLN A 1 102 ? 3.893 10.555 16.654 1.00 83.88 102 GLN A CA 1
ATOM 773 C C . GLN A 1 102 ? 2.807 10.543 15.579 1.00 83.88 102 GLN A C 1
ATOM 775 O O . GLN A 1 102 ? 1.745 9.969 15.779 1.00 83.88 102 GLN A O 1
ATOM 780 N N . THR A 1 103 ? 3.054 11.151 14.422 1.00 80.56 103 THR A N 1
ATOM 781 C CA . THR A 1 103 ? 2.073 11.218 13.329 1.00 80.56 103 THR A CA 1
ATOM 782 C C . THR A 1 103 ? 1.881 9.883 12.608 1.00 80.56 103 THR A C 1
ATOM 784 O O . THR A 1 103 ? 1.591 9.896 11.427 1.00 80.56 103 THR A O 1
ATOM 787 N N . ASP A 1 104 ? 2.070 8.731 13.240 1.00 85.38 104 ASP A N 1
ATOM 788 C CA . ASP A 1 104 ? 1.905 7.447 12.560 1.00 85.38 104 ASP A CA 1
ATOM 789 C C . ASP A 1 104 ? 0.423 7.179 12.290 1.00 85.38 104 ASP A C 1
ATOM 791 O O . ASP A 1 104 ? -0.451 7.511 13.098 1.00 85.38 104 ASP A O 1
ATOM 795 N N . ASN A 1 105 ? 0.121 6.548 11.155 1.00 87.06 105 ASN A N 1
ATOM 796 C CA . ASN A 1 105 ? -1.231 6.053 10.924 1.00 87.06 105 ASN A CA 1
ATOM 797 C C . ASN A 1 105 ? -1.393 4.741 11.679 1.00 87.06 105 ASN A C 1
ATOM 799 O O . ASN A 1 105 ? -0.539 3.868 11.598 1.00 87.06 105 ASN A O 1
ATOM 803 N N . HIS A 1 106 ? -2.500 4.556 12.385 1.00 92.69 106 HIS A N 1
ATOM 804 C CA . HIS A 1 106 ? -2.747 3.317 13.127 1.00 92.69 106 HIS A CA 1
ATOM 805 C C . HIS A 1 106 ? -3.938 2.572 12.558 1.00 92.69 106 HIS A C 1
ATOM 807 O O . HIS A 1 106 ? -4.976 3.179 12.324 1.00 92.69 106 HIS A O 1
ATOM 813 N N . LEU A 1 107 ? -3.850 1.251 12.423 1.00 95.50 107 LEU A N 1
ATOM 814 C CA . LEU A 1 107 ? -5.043 0.439 12.215 1.00 95.50 107 LEU A CA 1
ATOM 815 C C . LEU A 1 107 ? -5.746 0.221 13.558 1.00 95.50 107 LEU A C 1
ATOM 817 O O . LEU A 1 107 ? -5.126 -0.234 14.518 1.00 95.50 107 LEU A O 1
ATOM 821 N N . VAL A 1 108 ? -7.040 0.512 13.628 1.00 96.50 108 VAL A N 1
ATOM 822 C CA . VAL A 1 108 ? -7.862 0.431 14.842 1.00 96.50 108 VAL A CA 1
ATOM 823 C C . VAL A 1 108 ? -8.969 -0.602 14.653 1.00 96.50 108 VAL A C 1
ATOM 825 O O . VAL A 1 108 ? -9.652 -0.592 13.631 1.00 96.50 108 VAL A O 1
ATOM 828 N N . ASP A 1 109 ? -9.184 -1.470 15.646 1.00 96.44 109 ASP A N 1
ATOM 829 C CA . ASP A 1 109 ? -10.391 -2.302 15.743 1.00 96.44 109 ASP A CA 1
ATOM 830 C C . ASP A 1 109 ? -11.532 -1.445 16.317 1.00 96.44 109 ASP A C 1
ATOM 832 O O . ASP A 1 109 ? -11.497 -1.029 17.475 1.00 96.44 109 ASP A O 1
ATOM 836 N N . LEU A 1 110 ? -12.555 -1.173 15.508 1.00 96.31 110 LEU A N 1
ATOM 837 C CA . LEU A 1 110 ? -13.680 -0.294 15.835 1.00 96.31 110 LEU A CA 1
ATOM 838 C C . LEU A 1 110 ? -14.625 -0.870 16.896 1.00 96.31 110 LEU A C 1
ATOM 840 O O . LEU A 1 110 ? -15.378 -0.118 17.512 1.00 96.31 110 LEU A O 1
ATOM 844 N N . GLN A 1 111 ? -14.604 -2.184 17.137 1.00 94.38 111 GLN A N 1
ATOM 845 C CA . GLN A 1 111 ? -15.427 -2.797 18.183 1.00 94.38 111 GLN A CA 1
ATOM 846 C C . GLN A 1 111 ? -14.815 -2.576 19.565 1.00 94.38 111 GLN A C 1
ATOM 848 O O . GLN A 1 111 ? -15.533 -2.361 20.542 1.00 94.38 111 GLN A O 1
ATOM 853 N N . THR A 1 112 ? -13.488 -2.650 19.652 1.00 95.19 112 THR A N 1
ATOM 854 C CA . THR A 1 112 ? -12.747 -2.499 20.914 1.00 95.19 112 THR A CA 1
ATOM 855 C C . THR A 1 112 ? -12.198 -1.088 21.129 1.00 95.19 112 THR A C 1
ATOM 857 O O . THR A 1 112 ? -11.810 -0.738 22.246 1.00 95.19 112 THR A O 1
ATOM 860 N N . GLY A 1 113 ? -12.128 -0.291 20.062 1.00 95.50 113 GLY A N 1
ATOM 861 C CA . GLY A 1 113 ? -11.439 0.993 20.023 1.00 95.50 113 GLY A CA 1
ATOM 862 C C . GLY A 1 113 ? -9.922 0.871 20.181 1.00 95.50 113 GLY A C 1
ATOM 863 O O . GLY A 1 113 ? -9.269 1.880 20.409 1.00 95.50 113 GLY A O 1
ATOM 864 N N . GLN A 1 114 ? -9.336 -0.329 20.130 1.00 96.44 114 GLN A N 1
ATOM 865 C CA . GLN A 1 114 ? -7.899 -0.508 20.340 1.00 96.44 114 GLN A CA 1
ATOM 866 C C . GLN A 1 114 ? -7.126 -0.396 19.025 1.00 96.44 114 GLN A C 1
ATOM 868 O O . GLN A 1 114 ? -7.523 -0.964 18.007 1.00 96.44 114 GLN A O 1
ATOM 873 N N . SER A 1 115 ? -5.987 0.296 19.066 1.00 95.31 115 SER A N 1
ATOM 874 C CA . SER A 1 115 ? -4.985 0.234 18.001 1.00 95.31 115 SER A CA 1
ATOM 875 C C . SER A 1 115 ? -4.412 -1.180 17.916 1.00 95.31 115 SER A C 1
ATOM 877 O O . SER A 1 115 ? -3.885 -1.704 18.896 1.00 95.31 115 SER A O 1
ATOM 879 N N . ILE A 1 116 ? -4.467 -1.760 16.722 1.00 94.81 116 ILE A N 1
ATOM 880 C CA . ILE A 1 116 ? -3.868 -3.049 16.378 1.00 94.81 116 ILE A CA 1
ATOM 881 C C . ILE A 1 116 ? -2.371 -2.872 16.085 1.00 94.81 116 ILE A C 1
ATOM 883 O O . ILE A 1 116 ? -1.557 -3.700 16.485 1.00 94.81 116 ILE A O 1
ATOM 887 N N . GLY A 1 117 ? -1.994 -1.770 15.431 1.00 92.81 117 GLY A N 1
ATOM 888 C CA . GLY A 1 117 ? -0.600 -1.442 15.140 1.00 92.81 117 GLY A CA 1
ATOM 889 C C . GLY A 1 117 ? -0.458 -0.229 14.225 1.00 92.81 117 GLY A C 1
ATOM 890 O O . GLY A 1 117 ? -1.426 0.178 13.580 1.00 92.81 117 GLY A O 1
ATOM 891 N N . ALA A 1 118 ? 0.744 0.344 14.195 1.00 90.88 118 ALA A N 1
ATOM 892 C CA . ALA A 1 118 ? 1.099 1.410 13.264 1.00 90.88 118 ALA A CA 1
ATOM 893 C C . ALA A 1 118 ? 1.236 0.855 11.836 1.00 90.88 118 ALA A C 1
ATOM 895 O O . ALA A 1 118 ? 1.707 -0.267 11.635 1.00 90.88 118 ALA A O 1
ATOM 896 N N . ILE A 1 119 ? 0.801 1.636 10.855 1.00 87.19 119 ILE A N 1
ATOM 897 C CA . ILE A 1 119 ? 0.897 1.394 9.419 1.00 87.19 119 ILE A CA 1
ATOM 898 C C . ILE A 1 119 ? 1.739 2.524 8.839 1.00 87.19 119 ILE A C 1
ATOM 900 O O . ILE A 1 119 ? 1.337 3.681 8.935 1.00 87.19 119 ILE A O 1
ATOM 904 N N . ALA A 1 120 ? 2.860 2.160 8.213 1.00 70.06 120 ALA A N 1
ATOM 905 C CA . ALA A 1 120 ? 3.858 3.090 7.689 1.00 70.06 120 ALA A CA 1
ATOM 906 C C . ALA A 1 120 ? 4.356 4.096 8.745 1.00 70.06 120 ALA A C 1
ATOM 908 O O . ALA A 1 120 ? 3.777 5.162 8.960 1.00 70.06 120 ALA A O 1
ATOM 909 N N . GLU A 1 121 ? 5.436 3.705 9.415 1.00 67.19 121 GLU A N 1
ATOM 910 C CA . GLU A 1 121 ? 6.090 4.492 10.459 1.00 67.19 121 GLU A CA 1
ATOM 911 C C . GLU A 1 121 ? 6.616 5.827 9.893 1.00 67.19 121 GLU A C 1
ATOM 913 O O . GLU A 1 121 ? 7.083 5.898 8.755 1.00 67.19 121 GLU A O 1
ATOM 918 N N . GLU A 1 122 ? 6.524 6.883 10.702 1.00 61.97 122 GLU A N 1
ATOM 919 C CA . GLU A 1 122 ? 7.095 8.214 10.474 1.00 61.97 122 GLU A CA 1
ATOM 920 C C . GLU A 1 122 ? 6.462 9.053 9.351 1.00 61.97 122 GLU A C 1
ATOM 922 O O . GLU A 1 122 ? 7.145 9.891 8.747 1.00 61.97 122 GLU A O 1
ATOM 927 N N . ASP A 1 123 ? 5.160 8.881 9.050 1.00 61.06 123 ASP A N 1
ATOM 928 C CA . ASP A 1 123 ? 4.600 9.632 7.919 1.00 61.06 123 ASP A CA 1
ATOM 929 C C . ASP A 1 123 ? 3.076 9.851 7.740 1.00 61.06 123 ASP A C 1
ATOM 931 O O . ASP A 1 123 ? 2.570 9.867 6.614 1.00 61.06 123 ASP A O 1
ATOM 935 N N . GLY A 1 124 ? 2.295 10.030 8.803 1.00 58.69 124 GLY A N 1
ATOM 936 C CA . GLY A 1 124 ? 0.833 10.180 8.682 1.00 58.69 124 GLY A CA 1
ATOM 937 C C . GLY A 1 124 ? 0.273 11.596 8.572 1.00 58.69 124 GLY A C 1
ATOM 938 O O . GLY A 1 124 ? -0.924 11.726 8.322 1.00 58.69 124 GLY A O 1
ATOM 939 N N . ASP A 1 125 ? 1.067 12.672 8.678 1.00 62.06 125 ASP A N 1
ATOM 940 C CA . ASP A 1 125 ? 0.539 14.001 8.331 1.00 62.06 125 ASP A CA 1
ATOM 941 C C . ASP A 1 125 ? 0.601 14.259 6.820 1.00 62.06 125 ASP A C 1
ATOM 943 O O . ASP A 1 125 ? 1.637 14.611 6.245 1.00 62.06 125 ASP A O 1
ATOM 947 N N . PHE A 1 126 ? -0.560 14.130 6.183 1.00 65.50 126 PHE A N 1
ATOM 948 C CA . PHE A 1 126 ? -0.743 14.380 4.759 1.00 65.50 126 PHE A CA 1
ATOM 949 C C . PHE A 1 126 ? -0.993 15.861 4.432 1.00 65.50 126 PHE A C 1
ATOM 951 O O . PHE A 1 126 ? -0.720 16.279 3.309 1.00 65.50 126 PHE A O 1
ATOM 958 N N . GLN A 1 127 ? -1.486 16.671 5.382 1.00 53.09 127 GLN A N 1
ATOM 959 C CA . GLN A 1 127 ? -1.990 18.023 5.092 1.00 53.09 127 GLN A CA 1
ATOM 960 C C . GLN A 1 127 ? -0.893 19.075 4.904 1.00 53.09 127 GLN A C 1
ATOM 962 O O . GLN A 1 127 ? -1.053 19.972 4.077 1.00 53.09 127 GLN A O 1
ATOM 967 N N . ASN A 1 128 ? 0.231 18.986 5.621 1.00 54.69 128 ASN A N 1
ATOM 968 C CA . ASN A 1 128 ? 1.318 19.970 5.487 1.00 54.69 128 ASN A CA 1
ATOM 969 C C . ASN A 1 128 ? 2.319 19.631 4.382 1.00 54.69 128 ASN A C 1
ATOM 971 O O . ASN A 1 128 ? 3.412 20.201 4.302 1.00 54.69 128 ASN A O 1
ATOM 975 N N . ARG A 1 129 ? 1.953 18.700 3.502 1.00 60.28 129 ARG A N 1
ATOM 976 C CA . ARG A 1 129 ? 2.803 18.255 2.412 1.00 60.28 129 ARG A CA 1
ATOM 977 C C . ARG A 1 129 ? 2.249 18.731 1.095 1.00 60.28 129 ARG A C 1
ATOM 979 O O . ARG A 1 129 ? 1.086 18.542 0.777 1.00 60.28 129 ARG A O 1
ATOM 986 N N . ASN A 1 130 ? 3.147 19.287 0.290 1.00 51.28 130 ASN A N 1
ATOM 987 C CA . ASN A 1 130 ? 2.825 19.819 -1.031 1.00 51.28 130 ASN A CA 1
ATOM 988 C C . ASN A 1 130 ? 2.255 18.737 -1.985 1.00 51.28 130 ASN A C 1
ATOM 990 O O . ASN A 1 130 ? 1.722 19.092 -3.026 1.00 51.28 130 ASN A O 1
ATOM 994 N N . HIS A 1 131 ? 2.373 17.443 -1.629 1.00 63.00 131 HIS A N 1
ATOM 995 C CA . HIS A 1 131 ? 1.893 16.264 -2.370 1.00 63.00 131 HIS A CA 1
ATOM 996 C C . HIS A 1 131 ? 1.669 15.051 -1.429 1.00 63.00 131 HIS A C 1
ATOM 998 O O . HIS A 1 131 ? 2.243 13.987 -1.656 1.00 63.00 131 HIS A O 1
ATOM 1004 N N . GLY A 1 132 ? 0.972 15.242 -0.302 1.00 68.69 132 GLY A N 1
ATOM 1005 C CA . GLY A 1 132 ? 0.720 14.181 0.685 1.00 68.69 132 GLY A CA 1
ATOM 1006 C C . GLY A 1 132 ? -0.694 13.611 0.597 1.00 68.69 132 GLY A C 1
ATOM 1007 O O . GLY A 1 132 ? -1.648 14.350 0.377 1.00 68.69 132 GLY A O 1
ATOM 1008 N N . GLY A 1 133 ? -0.821 12.308 0.831 1.00 78.62 133 GLY A N 1
ATOM 1009 C CA . GLY A 1 133 ? -2.096 11.601 0.833 1.00 78.62 133 GLY A CA 1
ATOM 1010 C C . GLY A 1 133 ? -1.905 10.126 1.161 1.00 78.62 133 GLY A C 1
ATOM 1011 O O . GLY A 1 133 ? -0.803 9.590 1.044 1.00 78.62 133 GLY A O 1
ATOM 1012 N N . MET A 1 134 ? -2.986 9.465 1.561 1.00 83.62 134 MET A N 1
ATOM 1013 C CA . MET A 1 134 ? -3.034 8.012 1.670 1.00 83.62 134 ME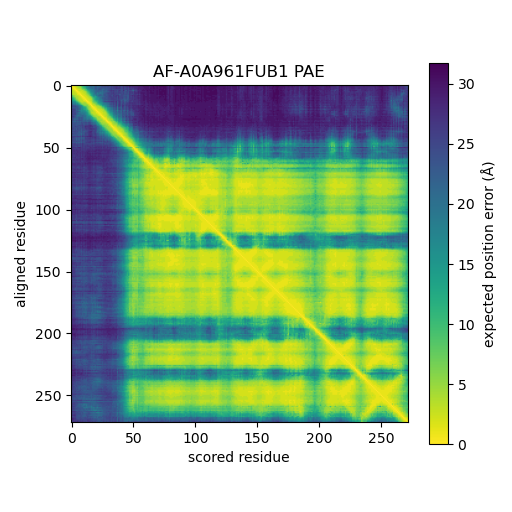T A CA 1
ATOM 1014 C C . MET A 1 134 ? -4.278 7.502 0.976 1.00 83.62 134 MET A C 1
ATOM 1016 O O . MET A 1 134 ? -5.359 8.054 1.167 1.00 83.62 134 MET A O 1
ATOM 1020 N N . ARG A 1 135 ? -4.123 6.424 0.218 1.00 85.75 135 ARG A N 1
ATOM 1021 C CA . ARG A 1 135 ? -5.223 5.660 -0.367 1.00 85.75 135 ARG A CA 1
ATOM 1022 C C . ARG A 1 135 ? -5.190 4.252 0.188 1.00 85.75 135 ARG A C 1
ATOM 1024 O O . ARG A 1 135 ? -4.114 3.741 0.498 1.00 85.75 135 ARG A O 1
ATOM 1031 N N . VAL A 1 136 ? -6.358 3.635 0.307 1.00 89.38 136 VAL A N 1
ATOM 1032 C CA . VAL A 1 136 ? -6.497 2.276 0.827 1.00 89.38 136 VAL A CA 1
ATOM 1033 C C . VAL A 1 136 ? -7.430 1.486 -0.075 1.00 89.38 136 VAL A C 1
ATOM 1035 O O . VAL A 1 136 ? -8.546 1.915 -0.351 1.00 89.38 136 VAL A O 1
ATOM 1038 N N . LEU A 1 137 ? -6.981 0.304 -0.481 1.00 91.56 137 LEU A N 1
ATOM 1039 C CA . LEU A 1 137 ? -7.790 -0.716 -1.130 1.00 91.56 137 LEU A CA 1
ATOM 1040 C C . LEU A 1 137 ? -7.957 -1.889 -0.169 1.00 91.56 137 LEU A C 1
ATOM 1042 O O . LEU A 1 137 ? -7.011 -2.629 0.098 1.00 91.56 137 LEU A O 1
ATOM 1046 N N . TRP A 1 138 ? -9.167 -2.078 0.340 1.00 94.44 138 TRP A N 1
ATOM 1047 C CA . TRP A 1 138 ? -9.492 -3.228 1.174 1.00 94.44 138 TRP A CA 1
ATOM 1048 C C . TRP A 1 138 ? -9.746 -4.479 0.335 1.00 94.44 138 TRP A C 1
ATOM 1050 O O . TRP A 1 138 ? -10.337 -4.414 -0.740 1.00 94.44 138 TRP A O 1
ATOM 1060 N N . ARG A 1 139 ? -9.356 -5.637 0.870 1.00 94.75 139 ARG A N 1
ATOM 1061 C CA . ARG A 1 139 ? -9.891 -6.925 0.429 1.00 94.75 139 ARG A CA 1
ATOM 1062 C C . ARG A 1 139 ? -11.315 -7.080 0.964 1.00 94.75 139 ARG A C 1
ATOM 1064 O O . ARG A 1 139 ? -11.582 -6.694 2.102 1.00 94.75 139 ARG A O 1
ATOM 1071 N N . ASP A 1 140 ? -12.204 -7.687 0.182 1.00 93.25 140 ASP A N 1
ATOM 1072 C CA . ASP A 1 140 ? -13.634 -7.816 0.514 1.00 93.25 140 ASP A CA 1
ATOM 1073 C C . ASP A 1 140 ? -13.899 -8.456 1.887 1.00 93.25 140 ASP A C 1
ATOM 1075 O O . ASP A 1 140 ? -14.839 -8.090 2.590 1.00 93.25 140 ASP A O 1
ATOM 1079 N N . ASP A 1 141 ? -13.044 -9.391 2.310 1.00 95.31 141 ASP A N 1
ATOM 1080 C CA . ASP A 1 141 ? -13.148 -10.071 3.605 1.00 95.31 141 ASP A CA 1
ATOM 1081 C C . ASP A 1 141 ? -12.629 -9.244 4.796 1.00 95.31 141 ASP A C 1
ATOM 1083 O O . ASP A 1 141 ? -12.655 -9.726 5.929 1.00 95.31 141 ASP A O 1
ATOM 1087 N N . SER A 1 142 ? -12.144 -8.019 4.558 1.00 95.94 142 SER A N 1
ATOM 1088 C CA . SER A 1 142 ? -11.583 -7.114 5.570 1.00 95.94 142 SER A CA 1
ATOM 1089 C C . SER A 1 142 ? -10.385 -7.690 6.342 1.00 95.94 142 SER A C 1
ATOM 1091 O O . SER A 1 142 ? -10.088 -7.256 7.457 1.00 95.94 142 SER A O 1
ATOM 1093 N N . ARG A 1 143 ? -9.682 -8.681 5.769 1.00 96.31 143 ARG A N 1
ATOM 1094 C CA . ARG A 1 143 ? -8.497 -9.327 6.374 1.00 96.31 143 ARG A CA 1
ATOM 1095 C C . ARG A 1 143 ? -7.179 -8.967 5.710 1.00 96.31 143 ARG A C 1
ATOM 1097 O O . ARG A 1 143 ? -6.127 -9.369 6.200 1.00 96.31 143 ARG A O 1
ATOM 1104 N N . ALA A 1 144 ? -7.223 -8.209 4.630 1.00 96.69 144 ALA A N 1
ATOM 1105 C CA . ALA A 1 144 ? -6.049 -7.594 4.053 1.00 96.69 144 ALA A CA 1
ATOM 1106 C C . ALA A 1 144 ? -6.422 -6.254 3.428 1.00 96.69 144 ALA A C 1
ATOM 1108 O O . ALA A 1 144 ? -7.579 -6.024 3.072 1.00 96.69 144 ALA A O 1
ATOM 1109 N N . PHE A 1 145 ? -5.434 -5.389 3.275 1.00 95.62 145 PHE A N 1
ATOM 1110 C CA . PHE A 1 145 ? -5.561 -4.169 2.495 1.00 95.62 145 PHE A CA 1
ATOM 1111 C C . PHE A 1 145 ? -4.233 -3.829 1.836 1.00 95.62 145 PHE A C 1
ATOM 1113 O O . PHE A 1 145 ? -3.167 -4.232 2.303 1.00 95.62 145 PHE A O 1
ATOM 1120 N N . VAL A 1 146 ? -4.313 -3.071 0.753 1.00 94.31 146 VAL A N 1
ATOM 1121 C CA . VAL A 1 146 ? -3.183 -2.335 0.202 1.00 94.31 146 VAL A CA 1
ATOM 1122 C C . VAL A 1 146 ? -3.344 -0.878 0.601 1.00 94.31 146 VAL A C 1
ATOM 1124 O O . VAL A 1 146 ? -4.453 -0.350 0.563 1.00 94.31 146 VAL A O 1
ATOM 1127 N N . PHE A 1 147 ? -2.253 -0.226 0.976 1.00 90.69 147 PHE A N 1
ATOM 1128 C CA . PHE A 1 147 ? -2.204 1.219 1.130 1.00 90.69 147 PHE A CA 1
ATOM 1129 C C . PHE A 1 147 ? -1.178 1.821 0.170 1.00 90.69 147 PHE A C 1
ATOM 1131 O O . PHE A 1 147 ? -0.159 1.203 -0.139 1.00 90.69 147 PHE A O 1
ATOM 1138 N N . ARG A 1 148 ? -1.447 3.041 -0.286 1.00 88.56 148 ARG A N 1
ATOM 1139 C CA . ARG A 1 148 ? -0.533 3.867 -1.079 1.00 88.56 148 ARG A CA 1
ATOM 1140 C C . ARG A 1 148 ? -0.326 5.179 -0.346 1.00 88.56 148 ARG A C 1
ATOM 1142 O O . ARG A 1 148 ? -1.296 5.903 -0.138 1.00 88.56 148 ARG A O 1
ATOM 1149 N N . LEU A 1 149 ? 0.917 5.486 0.007 1.00 84.75 149 LEU A N 1
ATOM 1150 C CA . LEU A 1 149 ? 1.308 6.809 0.479 1.00 84.75 149 LEU A CA 1
ATOM 1151 C C . LEU A 1 149 ? 1.729 7.653 -0.718 1.00 84.75 149 LEU A C 1
ATOM 1153 O O . LEU A 1 149 ? 2.677 7.316 -1.433 1.00 84.75 149 LEU A O 1
ATOM 1157 N N . GLU A 1 150 ? 1.006 8.740 -0.956 1.00 82.06 150 GLU A N 1
ATOM 1158 C CA . GLU A 1 150 ? 1.278 9.637 -2.069 1.00 82.06 150 GLU A CA 1
ATOM 1159 C C . GLU A 1 150 ? 2.592 10.399 -1.857 1.00 82.06 150 GLU A C 1
ATOM 1161 O O . GLU A 1 150 ? 2.993 10.739 -0.740 1.00 82.06 150 GLU A O 1
ATOM 1166 N N . GLY A 1 151 ? 3.279 10.648 -2.967 1.00 78.69 151 GLY A N 1
ATOM 1167 C CA . GLY A 1 151 ? 4.493 11.442 -3.021 1.00 78.69 151 GLY A CA 1
ATOM 1168 C C . GLY A 1 151 ? 4.480 12.346 -4.245 1.00 78.69 151 GLY A C 1
ATOM 1169 O O . GLY A 1 151 ? 3.619 12.254 -5.116 1.00 78.69 151 GLY A O 1
ATOM 1170 N N . LYS A 1 152 ? 5.451 13.258 -4.307 1.00 77.19 152 LYS A N 1
ATOM 1171 C CA . LYS A 1 152 ? 5.489 14.312 -5.329 1.00 77.19 152 LYS A CA 1
ATOM 1172 C C . LYS A 1 152 ? 5.631 13.796 -6.765 1.00 77.19 152 LYS A C 1
ATOM 1174 O O . LYS A 1 152 ? 5.094 14.415 -7.678 1.00 77.19 152 LYS A O 1
ATOM 1179 N N . TRP A 1 153 ? 6.414 12.740 -6.955 1.00 74.69 153 TRP A N 1
ATOM 1180 C CA . TRP A 1 153 ? 6.79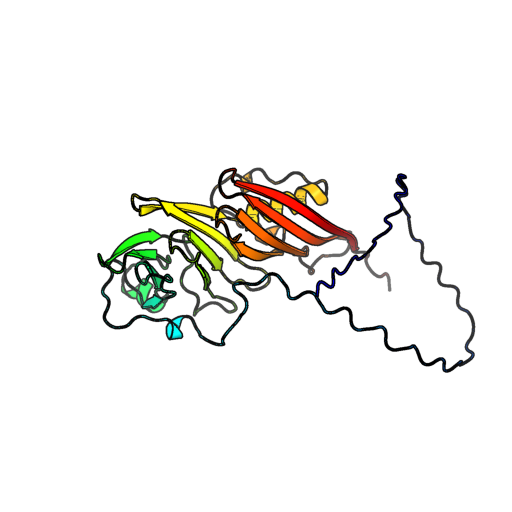5 12.232 -8.280 1.00 74.69 153 TRP A CA 1
ATOM 1181 C C . TRP A 1 153 ? 6.396 10.773 -8.474 1.00 74.69 153 TRP A C 1
ATOM 1183 O O . TRP A 1 153 ? 5.989 10.384 -9.560 1.00 74.69 153 TRP A O 1
ATOM 1193 N N . ALA A 1 154 ? 6.464 10.004 -7.396 1.00 78.12 154 ALA A N 1
ATOM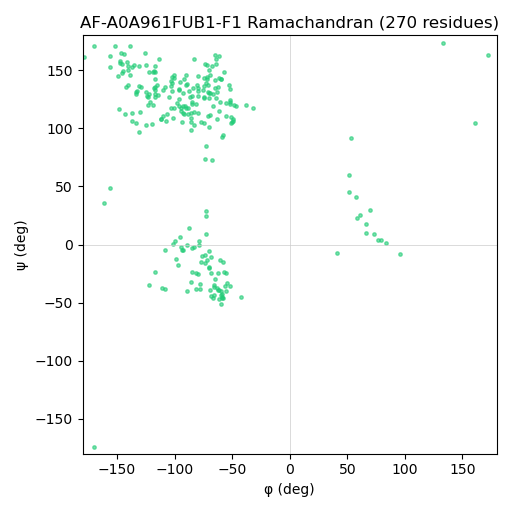 1194 C CA . ALA A 1 154 ? 6.028 8.627 -7.294 1.00 78.12 154 ALA A CA 1
ATOM 1195 C C . ALA A 1 154 ? 5.441 8.411 -5.887 1.00 78.12 154 ALA A C 1
ATOM 1197 O O . ALA A 1 154 ? 5.673 9.242 -4.995 1.00 78.12 154 ALA A O 1
ATOM 1198 N N . PRO A 1 155 ? 4.680 7.325 -5.666 1.00 81.62 155 PRO A N 1
ATOM 1199 C CA . PRO A 1 155 ? 4.295 6.909 -4.324 1.00 81.62 155 PRO A CA 1
ATOM 1200 C C . PRO A 1 155 ? 5.530 6.787 -3.431 1.00 81.62 155 PRO A C 1
ATOM 1202 O O . PRO A 1 155 ? 6.547 6.233 -3.847 1.00 81.62 155 PRO A O 1
ATOM 1205 N N . ARG A 1 156 ? 5.439 7.268 -2.191 1.00 80.06 156 ARG A N 1
ATOM 1206 C CA . ARG A 1 156 ? 6.499 7.038 -1.199 1.00 80.06 156 ARG A CA 1
ATOM 1207 C C . ARG A 1 156 ? 6.555 5.576 -0.782 1.00 80.06 156 ARG A C 1
ATOM 1209 O O . ARG A 1 156 ? 7.636 5.033 -0.577 1.00 80.06 156 ARG A O 1
ATOM 1216 N N . GLU A 1 157 ? 5.377 4.976 -0.650 1.00 86.06 157 GLU A N 1
ATOM 1217 C CA . GLU A 1 157 ? 5.195 3.583 -0.279 1.00 86.06 157 GLU A CA 1
ATOM 1218 C C . GLU A 1 157 ? 3.920 3.046 -0.930 1.00 86.06 157 GLU A C 1
ATOM 1220 O O . GLU A 1 157 ? 2.915 3.753 -1.051 1.00 86.06 157 GLU A O 1
ATOM 1225 N N . VAL A 1 158 ? 3.963 1.776 -1.311 1.00 89.69 158 VAL A N 1
ATOM 1226 C CA . VAL A 1 158 ? 2.793 0.979 -1.660 1.00 89.69 158 VAL A CA 1
ATOM 1227 C C . VAL A 1 158 ? 2.952 -0.340 -0.931 1.00 89.69 158 VAL A C 1
ATOM 1229 O O . VAL A 1 158 ? 3.771 -1.173 -1.316 1.00 89.69 158 VAL A O 1
ATOM 1232 N N . GLY A 1 159 ? 2.193 -0.520 0.143 1.00 91.25 159 GLY A N 1
ATOM 1233 C CA . GLY A 1 159 ? 2.322 -1.668 1.027 1.00 91.25 159 GLY A CA 1
ATOM 1234 C C . GLY A 1 159 ? 1.066 -2.522 1.052 1.00 91.25 159 GLY A C 1
ATOM 1235 O O . GLY A 1 159 ? -0.045 -2.016 0.938 1.00 91.25 159 GLY A O 1
ATOM 1236 N N . VAL A 1 160 ? 1.235 -3.826 1.246 1.00 95.12 160 VAL A N 1
ATOM 1237 C CA . VAL A 1 160 ? 0.147 -4.757 1.559 1.00 95.12 160 VAL A CA 1
ATOM 1238 C C . VAL A 1 160 ? 0.248 -5.192 3.012 1.00 95.12 160 VAL A C 1
ATOM 1240 O O . VAL A 1 160 ? 1.327 -5.540 3.500 1.00 95.12 160 VAL A O 1
ATOM 1243 N N . VAL A 1 161 ? -0.890 -5.206 3.696 1.00 95.88 161 VAL A N 1
ATOM 1244 C CA . VAL A 1 161 ? -1.010 -5.618 5.092 1.00 95.88 161 VAL A CA 1
ATOM 1245 C C . VAL A 1 161 ? -2.018 -6.750 5.194 1.00 95.88 161 VAL A C 1
ATOM 1247 O O . VAL A 1 161 ? -3.150 -6.621 4.737 1.00 95.88 161 VAL A O 1
ATOM 1250 N N . GLU A 1 162 ? -1.611 -7.860 5.807 1.00 96.75 162 GLU A N 1
ATOM 1251 C CA . GLU A 1 162 ? -2.506 -8.947 6.208 1.00 96.75 162 GLU A CA 1
ATOM 1252 C C . GLU A 1 162 ? -2.774 -8.884 7.712 1.00 96.75 162 GLU A C 1
ATOM 1254 O O . GLU A 1 162 ? -1.852 -8.707 8.511 1.00 96.75 162 GLU A O 1
ATOM 1259 N N . ILE A 1 163 ? -4.038 -9.071 8.089 1.00 96.50 163 ILE A N 1
ATOM 1260 C CA . ILE A 1 163 ? -4.502 -9.109 9.475 1.00 96.50 163 ILE A CA 1
ATOM 1261 C C . ILE A 1 163 ? -4.699 -10.573 9.868 1.00 96.50 163 ILE A C 1
ATOM 1263 O O . ILE A 1 163 ? -5.638 -11.242 9.420 1.00 96.50 163 ILE A O 1
ATOM 1267 N N . GLY A 1 164 ? -3.814 -11.069 10.729 1.00 94.31 164 GLY A N 1
ATOM 1268 C CA . GLY A 1 164 ? -3.870 -12.416 11.278 1.00 94.31 164 GLY A CA 1
ATOM 1269 C C . GLY A 1 164 ? -5.147 -12.685 12.088 1.00 94.31 164 GLY A C 1
ATOM 1270 O O . GLY A 1 164 ? -5.842 -11.762 12.527 1.00 94.31 164 GLY A O 1
ATOM 1271 N N . PRO A 1 165 ? -5.488 -13.964 12.328 1.00 91.12 165 PRO A N 1
ATOM 1272 C CA . PRO A 1 165 ? -6.647 -14.332 13.145 1.00 91.12 165 PRO A CA 1
ATOM 1273 C C . PRO A 1 165 ? -6.538 -13.849 14.601 1.00 91.12 165 PRO A C 1
ATOM 1275 O O . PRO A 1 165 ? -7.562 -13.666 15.257 1.00 91.12 165 PRO A O 1
ATOM 1278 N N . ASP A 1 166 ? -5.318 -13.633 15.087 1.00 90.19 166 ASP A N 1
ATOM 1279 C CA . ASP A 1 166 ? -4.960 -13.077 16.394 1.00 90.19 166 ASP A CA 1
ATOM 1280 C C . ASP A 1 166 ? -4.837 -11.542 16.399 1.00 90.19 166 ASP A C 1
ATOM 1282 O O . ASP A 1 166 ? -4.568 -10.956 17.445 1.00 90.19 166 ASP A O 1
ATOM 1286 N N . GLY A 1 167 ? -5.046 -10.891 15.251 1.00 89.31 167 GLY A N 1
ATOM 1287 C CA . GLY A 1 167 ? -4.844 -9.455 15.073 1.00 89.31 167 GLY A CA 1
ATOM 1288 C C . GLY A 1 167 ? -3.397 -9.063 14.767 1.00 89.31 167 GLY A C 1
ATOM 1289 O O . GLY A 1 167 ? -3.133 -7.878 14.602 1.00 89.31 167 GLY A O 1
ATOM 1290 N N . ALA A 1 168 ? -2.459 -10.010 14.651 1.00 93.25 168 ALA A N 1
ATOM 1291 C CA . ALA A 1 168 ? -1.093 -9.682 14.257 1.00 93.25 168 ALA A CA 1
ATOM 1292 C C . ALA A 1 168 ? -1.060 -9.134 12.822 1.00 93.25 168 ALA A C 1
ATOM 1294 O O . ALA A 1 168 ? -1.675 -9.698 11.915 1.00 93.25 168 ALA A O 1
ATOM 1295 N N . LEU A 1 169 ? -0.325 -8.044 12.612 1.00 94.50 169 LEU A N 1
ATOM 1296 C CA . LEU A 1 169 ? -0.170 -7.429 11.296 1.00 94.50 169 LEU A CA 1
ATOM 1297 C C . LEU A 1 169 ? 1.074 -7.977 10.598 1.00 94.50 169 LEU A C 1
ATOM 1299 O O . LEU A 1 169 ? 2.167 -7.963 11.164 1.00 94.50 169 LEU A O 1
ATOM 1303 N N . ARG A 1 170 ? 0.923 -8.408 9.343 1.00 93.69 170 ARG A N 1
ATOM 1304 C CA . ARG A 1 170 ? 2.044 -8.716 8.445 1.00 93.69 170 ARG A CA 1
ATOM 1305 C C . ARG A 1 170 ? 2.074 -7.691 7.321 1.00 93.69 170 ARG A C 1
ATOM 1307 O O . ARG A 1 170 ? 1.221 -7.733 6.439 1.00 93.69 170 ARG A O 1
ATOM 1314 N N . GLN A 1 171 ? 3.053 -6.792 7.356 1.00 92.12 171 GLN A N 1
ATOM 1315 C CA . GLN A 1 171 ? 3.224 -5.724 6.369 1.00 92.12 171 GLN A CA 1
ATOM 1316 C C . GLN A 1 171 ? 4.345 -6.064 5.387 1.00 92.12 171 GLN A C 1
ATOM 1318 O O . GLN A 1 171 ? 5.376 -6.609 5.784 1.00 92.12 171 GLN A O 1
ATOM 1323 N N . ARG A 1 172 ? 4.148 -5.744 4.107 1.00 91.31 172 ARG A N 1
ATOM 1324 C CA . ARG A 1 172 ? 5.156 -5.881 3.048 1.00 91.31 172 ARG A CA 1
ATOM 1325 C C . ARG A 1 172 ? 5.080 -4.691 2.115 1.00 91.31 172 ARG A C 1
ATOM 1327 O O . ARG A 1 172 ? 3.987 -4.317 1.704 1.00 91.31 172 ARG A O 1
ATOM 1334 N N . SER A 1 173 ? 6.233 -4.163 1.733 1.00 89.19 173 SER A N 1
ATOM 1335 C CA . SER A 1 173 ? 6.328 -3.125 0.711 1.00 89.19 173 SER A CA 1
ATOM 1336 C C . SER A 1 173 ? 6.405 -3.754 -0.681 1.00 89.19 173 SER A C 1
ATOM 1338 O O . SER A 1 173 ? 7.243 -4.619 -0.957 1.00 89.19 173 SER A O 1
ATOM 1340 N N . LEU A 1 174 ? 5.515 -3.313 -1.566 1.00 91.31 174 LEU A N 1
ATOM 1341 C CA . LEU A 1 174 ? 5.504 -3.680 -2.980 1.00 91.31 174 LEU A CA 1
ATOM 1342 C C . LEU A 1 174 ? 6.531 -2.864 -3.767 1.00 91.31 174 LEU A C 1
ATOM 1344 O O . LEU A 1 174 ? 7.039 -3.352 -4.776 1.00 91.31 174 LEU A O 1
ATOM 1348 N N . VAL A 1 175 ? 6.894 -1.670 -3.285 1.00 87.75 175 VAL A N 1
ATOM 1349 C CA . VAL A 1 175 ? 7.891 -0.805 -3.931 1.00 87.75 175 VAL A CA 1
ATOM 1350 C C . VAL A 1 175 ? 9.231 -1.525 -4.040 1.00 87.75 175 VAL A C 1
ATOM 1352 O O . VAL A 1 175 ? 9.802 -1.570 -5.126 1.00 87.75 175 VAL A O 1
ATOM 1355 N N . PHE A 1 176 ? 9.706 -2.184 -2.977 1.00 86.50 176 PHE A N 1
ATOM 1356 C CA . PHE A 1 176 ? 10.955 -2.954 -3.052 1.00 86.50 176 PHE A CA 1
ATOM 1357 C C . PHE A 1 176 ? 10.861 -4.161 -3.993 1.00 86.50 176 PHE A C 1
ATOM 1359 O O . PHE A 1 176 ? 11.837 -4.496 -4.663 1.00 86.50 176 PHE A O 1
ATOM 1366 N N . ALA A 1 177 ? 9.716 -4.847 -4.047 1.00 89.94 177 ALA A N 1
ATOM 1367 C CA . ALA A 1 177 ? 9.536 -5.989 -4.944 1.00 89.94 177 ALA A CA 1
ATOM 1368 C C . ALA A 1 177 ? 9.583 -5.556 -6.419 1.00 89.94 177 ALA A C 1
ATOM 1370 O O . ALA A 1 177 ? 10.269 -6.181 -7.228 1.00 89.94 177 ALA A O 1
ATOM 1371 N N . VAL A 1 178 ? 8.911 -4.451 -6.743 1.00 91.44 178 VAL A N 1
ATOM 1372 C CA . VAL A 1 178 ? 8.912 -3.841 -8.078 1.00 91.44 178 VAL A CA 1
ATOM 1373 C C . VAL A 1 178 ? 10.289 -3.282 -8.433 1.00 91.44 178 VAL A C 1
ATOM 1375 O O . VAL A 1 178 ? 10.803 -3.555 -9.516 1.00 91.44 178 VAL A O 1
ATOM 1378 N N . ALA A 1 179 ? 10.933 -2.560 -7.516 1.00 87.56 179 ALA A N 1
ATOM 1379 C CA . ALA A 1 179 ? 12.263 -2.005 -7.736 1.00 87.56 179 ALA A CA 1
ATOM 1380 C C . ALA A 1 179 ? 13.294 -3.112 -8.021 1.00 87.56 179 ALA A C 1
ATOM 1382 O O . ALA A 1 179 ? 14.112 -2.968 -8.929 1.00 87.56 179 ALA A O 1
ATOM 1383 N N . ARG A 1 180 ? 13.219 -4.255 -7.317 1.00 87.62 180 ARG A N 1
ATOM 1384 C CA . ARG A 1 180 ? 14.035 -5.453 -7.608 1.00 87.62 180 ARG A CA 1
ATOM 1385 C C . ARG A 1 180 ? 13.800 -5.999 -9.005 1.00 87.62 180 ARG A C 1
ATOM 1387 O O . ARG A 1 180 ? 14.771 -6.350 -9.671 1.00 87.62 180 ARG A O 1
ATOM 1394 N N . ALA A 1 181 ? 12.543 -6.070 -9.438 1.00 90.50 181 ALA A N 1
ATOM 1395 C CA . ALA A 1 181 ? 12.226 -6.507 -10.789 1.00 90.50 181 ALA A CA 1
ATOM 1396 C C . ALA A 1 181 ? 12.881 -5.571 -11.816 1.00 90.50 181 ALA A C 1
ATOM 1398 O O . ALA A 1 181 ? 13.667 -6.039 -12.632 1.00 90.50 181 ALA A O 1
ATOM 1399 N N . PHE A 1 182 ? 12.693 -4.253 -11.705 1.00 88.50 182 PHE A N 1
ATOM 1400 C CA . PHE A 1 182 ? 13.329 -3.301 -12.623 1.00 88.50 182 PHE A CA 1
ATOM 1401 C C . PHE A 1 182 ? 14.861 -3.315 -12.571 1.00 88.50 182 PHE A C 1
ATOM 1403 O O . PHE A 1 182 ? 15.502 -3.253 -13.619 1.00 88.50 182 PHE A O 1
ATOM 1410 N N . ALA A 1 183 ? 15.471 -3.448 -11.390 1.00 85.31 183 ALA A N 1
ATOM 1411 C CA . ALA A 1 183 ? 16.922 -3.587 -11.274 1.00 85.31 183 ALA A CA 1
ATOM 1412 C C . ALA A 1 183 ? 17.431 -4.814 -12.045 1.00 85.31 183 ALA A C 1
ATOM 1414 O O . ALA A 1 183 ? 18.384 -4.694 -12.817 1.00 85.31 183 ALA A O 1
ATOM 1415 N N . ALA A 1 184 ? 16.752 -5.959 -11.910 1.00 87.31 184 ALA A N 1
ATOM 1416 C CA . ALA A 1 184 ? 17.084 -7.171 -12.652 1.00 87.31 184 ALA A CA 1
ATOM 1417 C C . ALA A 1 184 ? 16.958 -6.976 -14.174 1.00 87.31 184 ALA A C 1
ATOM 1419 O O . ALA A 1 184 ? 17.831 -7.432 -14.913 1.00 87.31 184 ALA A O 1
ATOM 1420 N N . LEU A 1 185 ? 15.935 -6.248 -14.637 1.00 85.94 185 LEU A N 1
ATOM 1421 C CA . LEU A 1 185 ? 15.754 -5.925 -16.060 1.00 85.94 185 LEU A CA 1
ATOM 1422 C C . LEU A 1 185 ? 16.847 -5.019 -16.620 1.00 85.94 185 LEU A C 1
ATOM 1424 O O . LEU A 1 185 ? 17.281 -5.204 -17.752 1.00 85.94 185 LEU A O 1
ATOM 1428 N N . LEU A 1 186 ? 17.351 -4.095 -15.804 1.00 83.94 186 LEU A N 1
ATOM 1429 C CA . LEU A 1 186 ? 18.486 -3.236 -16.146 1.00 83.94 186 LEU A CA 1
ATOM 1430 C C . LEU A 1 186 ? 19.845 -3.946 -16.015 1.00 83.94 186 LEU A C 1
ATOM 1432 O O . LEU A 1 186 ? 20.890 -3.306 -16.146 1.00 83.94 186 LEU A O 1
ATOM 1436 N N . GLY A 1 187 ? 19.863 -5.242 -15.679 1.00 84.00 187 GLY A N 1
ATOM 1437 C CA . GLY A 1 187 ? 21.094 -5.983 -15.400 1.00 84.00 187 GLY A CA 1
ATOM 1438 C C . GLY A 1 187 ? 21.885 -5.419 -14.215 1.00 84.00 187 GLY A C 1
ATOM 1439 O O . GLY A 1 187 ? 23.108 -5.568 -14.163 1.00 84.00 187 GLY A O 1
ATOM 1440 N N . ARG A 1 188 ? 21.209 -4.736 -13.284 1.00 77.88 188 ARG A N 1
ATOM 1441 C CA . ARG A 1 188 ? 21.798 -4.136 -12.083 1.00 77.88 188 ARG A CA 1
ATOM 1442 C C . ARG A 1 188 ? 21.540 -5.026 -10.879 1.00 77.88 188 ARG A C 1
ATOM 1444 O O . ARG A 1 188 ? 20.474 -5.618 -10.732 1.00 77.88 188 ARG A O 1
ATOM 1451 N N . GLU A 1 189 ? 22.521 -5.088 -9.990 1.00 73.94 189 GLU A N 1
ATOM 1452 C CA . GLU A 1 189 ? 22.330 -5.714 -8.689 1.00 73.94 189 GLU A CA 1
ATOM 1453 C C . GLU A 1 189 ? 21.510 -4.773 -7.798 1.00 73.94 189 GLU A C 1
ATOM 1455 O O . GLU A 1 189 ? 21.769 -3.566 -7.746 1.00 73.94 189 GLU A O 1
ATOM 1460 N N . ALA A 1 190 ? 20.487 -5.318 -7.140 1.00 69.31 190 ALA A N 1
ATOM 1461 C CA . ALA A 1 190 ? 19.734 -4.583 -6.137 1.00 69.31 190 ALA A CA 1
ATOM 1462 C C . ALA A 1 190 ? 20.676 -4.234 -4.971 1.00 69.31 190 ALA A C 1
ATOM 1464 O O . ALA A 1 190 ? 21.383 -5.122 -4.496 1.00 69.31 190 ALA A O 1
ATOM 1465 N N . PRO A 1 191 ? 20.709 -2.979 -4.496 1.00 67.56 191 PRO A N 1
ATOM 1466 C CA . PRO A 1 191 ? 21.526 -2.628 -3.344 1.00 67.56 191 PRO A CA 1
ATOM 1467 C C . PRO A 1 191 ? 21.148 -3.427 -2.088 1.00 67.56 191 PRO A C 1
ATOM 1469 O O . PR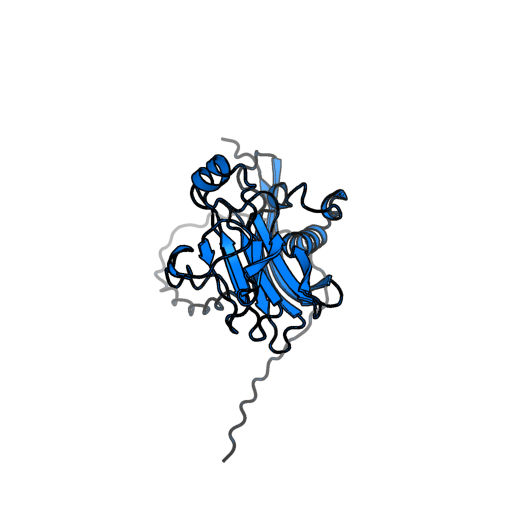O A 1 191 ? 19.965 -3.590 -1.796 1.00 67.56 191 PRO A O 1
ATOM 1472 N N . ASP A 1 192 ? 22.142 -3.816 -1.283 1.00 68.81 192 ASP A N 1
ATOM 1473 C CA . ASP A 1 192 ? 21.947 -4.577 -0.032 1.00 68.81 192 ASP A CA 1
ATOM 1474 C C . ASP A 1 192 ? 20.981 -3.908 0.967 1.00 68.81 192 ASP A C 1
ATOM 1476 O O . ASP A 1 192 ? 20.416 -4.566 1.840 1.00 68.81 192 ASP A O 1
ATOM 1480 N N . PHE A 1 193 ? 20.803 -2.584 0.897 1.00 65.38 193 PHE A N 1
ATOM 1481 C CA . PHE A 1 193 ? 19.887 -1.874 1.792 1.00 65.38 193 PHE A CA 1
ATOM 1482 C C . PHE A 1 193 ? 18.408 -2.103 1.444 1.00 65.38 193 PHE A C 1
ATOM 1484 O O . PHE A 1 193 ? 17.570 -1.912 2.314 1.00 65.38 193 PHE A O 1
ATOM 1491 N N . TRP A 1 194 ? 18.069 -2.605 0.247 1.00 65.69 194 TRP A N 1
ATOM 1492 C CA . TRP A 1 194 ? 16.692 -3.011 -0.098 1.00 65.69 194 TRP A CA 1
ATOM 1493 C C . TRP A 1 194 ? 16.205 -4.246 0.676 1.00 65.69 194 TRP A C 1
ATOM 1495 O O . TRP A 1 194 ? 15.021 -4.592 0.629 1.00 65.69 194 TRP A O 1
ATOM 1505 N N . ASP A 1 195 ? 17.113 -4.930 1.374 1.00 62.34 195 ASP A N 1
ATOM 1506 C CA . ASP A 1 195 ? 16.798 -6.007 2.316 1.00 62.34 195 ASP A CA 1
ATOM 1507 C C . ASP A 1 195 ? 16.671 -5.516 3.765 1.00 62.34 195 ASP A C 1
ATOM 1509 O O . ASP A 1 195 ? 16.321 -6.295 4.655 1.00 62.34 195 ASP A O 1
ATOM 1513 N N . LYS A 1 196 ? 16.954 -4.234 4.024 1.00 55.50 196 LYS A N 1
ATOM 1514 C CA . LYS A 1 196 ? 16.805 -3.616 5.343 1.00 55.50 196 LYS A CA 1
ATOM 1515 C C . LYS A 1 196 ? 15.446 -2.923 5.422 1.00 55.50 196 LYS A C 1
ATOM 1517 O O . LYS A 1 196 ? 14.967 -2.349 4.451 1.00 55.50 196 LYS A O 1
ATOM 1522 N N . ALA A 1 197 ? 14.798 -3.051 6.576 1.00 51.41 197 ALA A N 1
ATOM 1523 C CA . ALA A 1 197 ? 13.481 -2.480 6.822 1.00 51.41 197 ALA A CA 1
ATOM 1524 C C . ALA A 1 197 ? 13.523 -0.946 6.719 1.00 51.41 197 ALA A C 1
ATOM 1526 O O . ALA A 1 197 ? 14.462 -0.369 7.245 1.00 51.41 197 ALA A O 1
ATOM 1527 N N . PHE A 1 198 ? 12.520 -0.370 6.038 1.00 54.88 198 PHE A N 1
ATOM 1528 C CA . PHE A 1 198 ? 11.943 0.994 6.081 1.00 54.88 198 PHE A CA 1
ATOM 1529 C C . PHE A 1 198 ? 12.822 2.263 6.196 1.00 54.88 198 PHE A C 1
ATOM 1531 O O . PHE A 1 198 ? 12.289 3.352 6.002 1.00 54.88 198 PHE A O 1
ATOM 1538 N N . ASP A 1 199 ? 14.132 2.172 6.407 1.00 50.94 199 ASP A N 1
ATOM 1539 C CA . ASP A 1 199 ? 14.973 3.326 6.746 1.00 50.94 199 ASP A CA 1
ATOM 1540 C C . ASP A 1 199 ? 15.394 4.151 5.510 1.00 50.94 199 ASP A C 1
ATOM 1542 O O . ASP A 1 199 ? 15.681 5.343 5.621 1.00 50.94 199 ASP A O 1
ATOM 1546 N N . GLU A 1 200 ? 15.418 3.545 4.313 1.00 53.84 200 GLU A N 1
ATOM 1547 C CA . GLU A 1 200 ? 15.790 4.205 3.051 1.00 53.84 200 GLU A CA 1
ATOM 1548 C C . GLU A 1 200 ? 14.827 3.792 1.921 1.00 53.84 200 GLU A C 1
ATOM 1550 O O . GLU A 1 200 ? 14.784 2.632 1.502 1.00 53.84 200 GLU A O 1
ATOM 1555 N N . SER A 1 201 ? 14.027 4.743 1.419 1.00 55.78 201 SER A N 1
ATOM 1556 C CA . SER A 1 201 ? 13.067 4.480 0.337 1.00 55.78 201 SER A CA 1
ATOM 1557 C C . SER A 1 201 ? 13.790 4.246 -1.001 1.00 55.78 201 SER A C 1
ATOM 1559 O O . SER A 1 201 ? 14.672 5.030 -1.368 1.00 55.78 201 SER A O 1
ATOM 1561 N N . PRO A 1 202 ? 13.380 3.244 -1.807 1.00 53.41 202 PRO A N 1
ATOM 1562 C CA . PRO A 1 202 ? 13.874 3.056 -3.174 1.00 53.41 202 PRO A CA 1
ATOM 1563 C C . PRO A 1 202 ? 13.651 4.261 -4.089 1.00 53.41 202 PRO A C 1
ATOM 1565 O O . PRO A 1 202 ? 14.265 4.316 -5.156 1.00 53.41 202 PRO A O 1
ATOM 1568 N N . SER A 1 203 ? 12.797 5.214 -3.688 1.00 53.03 203 SER A N 1
ATOM 1569 C CA . SER A 1 203 ? 12.454 6.403 -4.472 1.00 53.03 203 SER A CA 1
ATOM 1570 C C . SER A 1 203 ? 13.669 7.246 -4.861 1.00 53.03 203 SER A C 1
ATOM 1572 O O . SER A 1 203 ? 13.617 7.975 -5.842 1.00 53.03 203 SER A O 1
ATOM 1574 N N . GLU A 1 204 ? 14.790 7.165 -4.133 1.00 54.09 204 GLU A N 1
ATOM 1575 C CA . GLU A 1 204 ? 16.015 7.872 -4.545 1.00 54.09 204 GLU A CA 1
ATOM 1576 C C . GLU A 1 204 ? 16.677 7.266 -5.797 1.00 54.09 204 GLU A C 1
ATOM 1578 O O . GLU A 1 204 ? 17.444 7.943 -6.485 1.00 54.09 204 GLU A O 1
ATOM 1583 N N . TYR A 1 205 ? 16.369 6.006 -6.117 1.00 58.03 205 TYR A N 1
ATOM 1584 C CA . TYR A 1 205 ? 17.001 5.245 -7.197 1.00 58.03 205 TYR A CA 1
ATOM 1585 C C . TYR A 1 205 ? 16.062 4.979 -8.373 1.00 58.03 205 TYR A C 1
ATOM 1587 O O . TYR A 1 205 ? 16.510 5.010 -9.523 1.00 58.03 205 TYR A O 1
ATOM 1595 N N . LEU A 1 206 ? 14.782 4.718 -8.098 1.00 67.38 206 LEU A N 1
ATOM 1596 C CA . LEU A 1 206 ? 13.747 4.473 -9.096 1.00 67.38 206 LEU A CA 1
ATOM 1597 C C . LEU A 1 206 ? 12.439 5.103 -8.606 1.00 67.38 206 LEU A C 1
ATOM 1599 O O . LEU A 1 206 ? 11.851 4.637 -7.629 1.00 67.38 206 LEU A O 1
ATOM 1603 N N . ASP A 1 207 ? 11.978 6.148 -9.295 1.00 77.19 207 ASP A N 1
ATOM 1604 C CA . ASP A 1 207 ? 10.631 6.684 -9.106 1.00 77.19 207 ASP A CA 1
ATOM 1605 C C . ASP A 1 207 ? 9.647 5.678 -9.728 1.00 77.19 207 ASP A C 1
ATOM 1607 O O . ASP A 1 207 ? 9.308 5.770 -10.908 1.00 77.19 207 ASP A O 1
ATOM 1611 N N . CYS A 1 208 ? 9.277 4.654 -8.952 1.00 83.50 208 CYS A N 1
ATOM 1612 C CA . CYS A 1 208 ? 8.368 3.591 -9.372 1.00 83.50 208 CYS A CA 1
ATOM 1613 C C . CYS A 1 208 ? 6.928 3.963 -9.031 1.00 83.50 208 CYS A C 1
ATOM 1615 O O . CYS A 1 208 ? 6.575 4.068 -7.855 1.00 83.50 208 CYS A O 1
ATOM 1617 N N . ASN A 1 209 ? 6.072 4.071 -10.036 1.00 87.19 209 ASN A N 1
ATOM 1618 C CA . ASN A 1 209 ? 4.639 4.103 -9.824 1.00 87.19 209 ASN A CA 1
ATOM 1619 C C . ASN A 1 209 ? 4.100 2.667 -9.799 1.00 87.19 209 ASN A C 1
ATOM 1621 O O . ASN A 1 209 ? 4.463 1.851 -10.643 1.00 87.19 209 ASN A O 1
ATOM 1625 N N . VAL A 1 210 ? 3.275 2.335 -8.803 1.00 90.00 210 VAL A N 1
ATOM 1626 C CA . VAL A 1 210 ? 2.788 0.965 -8.582 1.00 90.00 210 VAL A CA 1
ATOM 1627 C C . VAL A 1 210 ? 1.272 0.981 -8.413 1.00 90.00 210 VAL A C 1
ATOM 1629 O O . VAL A 1 210 ? 0.753 1.510 -7.428 1.00 90.00 210 VAL A O 1
ATOM 1632 N N . GLY A 1 211 ? 0.577 0.369 -9.368 1.00 90.25 211 GLY A N 1
ATOM 1633 C CA . GLY A 1 211 ? -0.837 0.018 -9.309 1.00 90.25 211 GLY A CA 1
ATOM 1634 C C . GLY A 1 211 ? -1.012 -1.461 -8.968 1.00 90.25 211 GLY A C 1
ATOM 1635 O O . GLY A 1 211 ? -0.194 -2.307 -9.344 1.00 90.25 211 GLY A O 1
ATOM 1636 N N . CYS A 1 212 ? -2.067 -1.790 -8.224 1.00 92.19 212 CYS A N 1
ATOM 1637 C CA . CYS A 1 212 ? -2.380 -3.181 -7.928 1.00 92.19 212 CYS A CA 1
ATOM 1638 C C . CYS A 1 212 ? -3.851 -3.428 -7.590 1.00 92.19 212 CYS A C 1
ATOM 1640 O O . CYS A 1 212 ? -4.597 -2.512 -7.233 1.00 92.19 212 CYS A O 1
ATOM 1642 N N . ALA A 1 213 ? -4.242 -4.698 -7.675 1.00 92.38 213 ALA A N 1
ATOM 1643 C CA . ALA A 1 213 ? -5.544 -5.193 -7.250 1.00 92.38 213 ALA A CA 1
ATOM 1644 C C . ALA A 1 213 ? -5.429 -6.611 -6.682 1.00 92.38 213 ALA A C 1
ATOM 1646 O O . ALA A 1 213 ? -4.603 -7.404 -7.138 1.00 92.38 213 ALA A O 1
ATOM 1647 N N . PHE A 1 214 ? -6.278 -6.947 -5.709 1.00 93.88 214 PHE A N 1
ATOM 1648 C CA . PHE A 1 214 ? -6.391 -8.318 -5.214 1.00 93.88 214 PHE A CA 1
ATOM 1649 C C . PHE A 1 214 ? -6.929 -9.255 -6.295 1.00 93.88 214 PHE A C 1
ATOM 1651 O O . PHE A 1 214 ? -7.834 -8.902 -7.051 1.00 93.88 214 PHE A O 1
ATOM 1658 N N . SER A 1 215 ? -6.391 -10.474 -6.338 1.00 93.94 215 SER A N 1
ATOM 1659 C CA . SER A 1 215 ? -7.032 -11.570 -7.059 1.00 93.94 215 SER A CA 1
ATOM 1660 C C . SER A 1 215 ? -8.382 -11.914 -6.420 1.00 93.94 215 SER A C 1
ATOM 1662 O O . SER A 1 215 ? -8.608 -11.640 -5.242 1.00 93.94 215 SER A O 1
ATOM 1664 N N . GLU A 1 216 ? -9.269 -12.575 -7.167 1.00 90.00 216 GLU A N 1
ATOM 1665 C CA . GLU A 1 216 ? -10.572 -13.028 -6.645 1.00 90.00 216 GLU A CA 1
ATOM 1666 C C . GLU A 1 216 ? -10.419 -13.929 -5.404 1.00 90.00 216 GLU A C 1
ATOM 1668 O O . GLU A 1 216 ? -11.207 -13.856 -4.466 1.00 90.00 216 GLU A O 1
ATOM 1673 N N . ALA A 1 217 ? -9.368 -14.755 -5.369 1.00 90.81 217 ALA A N 1
ATOM 1674 C CA . ALA A 1 217 ? -9.050 -15.600 -4.219 1.00 90.81 217 ALA A CA 1
ATOM 1675 C C . ALA A 1 217 ? -8.389 -14.830 -3.061 1.00 90.81 217 ALA A C 1
ATOM 1677 O O . ALA A 1 217 ? -8.302 -15.350 -1.947 1.00 90.81 217 ALA A O 1
ATOM 1678 N N . GLY A 1 218 ? -7.903 -13.612 -3.314 1.00 92.56 218 GLY A N 1
ATOM 1679 C CA . GLY A 1 218 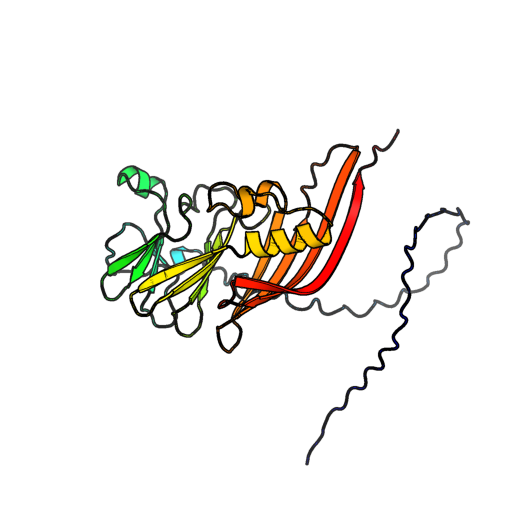? -7.310 -12.742 -2.309 1.00 92.56 218 GLY A CA 1
ATOM 1680 C C . GLY A 1 218 ? -5.921 -13.156 -1.825 1.00 92.56 218 GLY A C 1
ATOM 1681 O O . GLY A 1 218 ? -5.443 -12.591 -0.842 1.00 92.56 218 GLY A O 1
ATOM 1682 N N . ASP A 1 219 ? -5.285 -14.142 -2.460 1.00 95.06 219 ASP A N 1
ATOM 1683 C CA . ASP A 1 219 ? -3.973 -14.679 -2.077 1.00 95.06 219 ASP A CA 1
ATOM 1684 C C . ASP A 1 219 ? -2.811 -14.160 -2.934 1.00 95.06 219 ASP A C 1
ATOM 1686 O O . ASP A 1 219 ? -1.648 -14.495 -2.691 1.00 95.06 219 ASP A O 1
ATOM 1690 N N . SER A 1 220 ? -3.118 -13.297 -3.896 1.00 96.56 220 SER A N 1
ATOM 1691 C CA . SER A 1 220 ? -2.150 -12.601 -4.729 1.00 96.56 220 SER A CA 1
ATOM 1692 C C . SER A 1 220 ? -2.646 -11.208 -5.107 1.00 96.56 220 SER A C 1
ATOM 1694 O O . SER A 1 220 ? -3.827 -10.881 -4.958 1.00 96.56 220 SER A O 1
ATOM 1696 N N . LEU A 1 221 ? -1.720 -10.385 -5.589 1.00 96.38 221 LEU A N 1
ATOM 1697 C CA . LEU A 1 221 ? -1.994 -9.078 -6.169 1.00 96.38 221 LEU A CA 1
ATOM 1698 C C . LEU A 1 221 ? -1.569 -9.086 -7.635 1.00 96.38 221 LEU A C 1
ATOM 1700 O O . LEU A 1 221 ? -0.431 -9.443 -7.937 1.00 96.38 221 LEU A O 1
ATOM 1704 N N . ALA A 1 222 ? -2.448 -8.657 -8.534 1.00 95.62 222 ALA A N 1
ATOM 1705 C CA . ALA A 1 222 ? -2.024 -8.219 -9.856 1.00 95.62 222 ALA A CA 1
ATOM 1706 C C . ALA A 1 222 ? -1.285 -6.885 -9.697 1.00 95.62 222 ALA A C 1
ATOM 1708 O O . ALA A 1 222 ? -1.778 -5.997 -9.003 1.00 95.62 222 ALA A O 1
ATOM 1709 N N . ILE A 1 223 ? -0.106 -6.768 -10.301 1.00 94.81 223 ILE A N 1
ATOM 1710 C CA . ILE A 1 223 ? 0.765 -5.595 -10.241 1.00 94.81 223 ILE A CA 1
ATOM 1711 C C . ILE A 1 223 ? 0.903 -5.018 -11.644 1.00 94.81 223 ILE A C 1
ATOM 1713 O O . ILE A 1 223 ? 1.205 -5.745 -12.591 1.00 94.81 223 ILE A O 1
ATOM 1717 N N . GLN A 1 224 ? 0.748 -3.705 -11.748 1.00 93.94 224 GLN A N 1
ATOM 1718 C CA . GLN A 1 224 ? 1.202 -2.905 -12.874 1.00 93.94 224 GLN A CA 1
ATOM 1719 C C . GLN A 1 224 ? 2.147 -1.849 -12.321 1.00 93.94 224 GLN A C 1
ATOM 1721 O O . GLN A 1 224 ? 1.816 -1.170 -11.350 1.00 93.94 224 GLN A O 1
ATOM 1726 N N . ALA A 1 225 ? 3.324 -1.715 -12.913 1.00 92.62 225 ALA A N 1
ATOM 1727 C CA . ALA A 1 225 ? 4.265 -0.700 -12.487 1.00 92.62 225 ALA A CA 1
ATOM 1728 C C . ALA A 1 225 ? 4.975 -0.062 -13.668 1.00 92.62 225 ALA A C 1
ATOM 1730 O O . ALA A 1 225 ? 5.232 -0.712 -14.679 1.00 92.62 225 ALA A O 1
ATOM 1731 N N . ASP A 1 226 ? 5.339 1.195 -13.496 1.00 91.50 226 ASP A N 1
ATOM 1732 C CA . ASP A 1 226 ? 6.243 1.916 -14.374 1.00 91.50 226 ASP A CA 1
ATOM 1733 C C . ASP A 1 226 ? 7.318 2.604 -13.539 1.00 91.50 226 ASP A C 1
ATOM 1735 O O . ASP A 1 226 ? 7.127 2.873 -12.352 1.00 91.50 226 ASP A O 1
ATOM 1739 N N . PHE A 1 227 ? 8.480 2.834 -14.136 1.00 88.25 227 PHE A N 1
ATOM 1740 C CA . PHE A 1 227 ? 9.512 3.648 -13.521 1.00 88.25 227 PHE A CA 1
ATOM 1741 C C . PHE A 1 227 ? 10.128 4.589 -14.536 1.00 88.25 227 PHE A C 1
ATOM 1743 O O . PHE A 1 227 ? 10.243 4.287 -15.729 1.00 88.25 227 PHE A O 1
ATOM 1750 N N . GLN A 1 228 ? 10.621 5.706 -14.019 1.00 83.06 228 GLN A N 1
ATOM 1751 C CA . GLN A 1 228 ? 11.515 6.587 -14.748 1.00 83.06 228 GLN A CA 1
ATOM 1752 C C . GLN A 1 228 ? 12.690 6.948 -13.845 1.00 83.06 228 GLN A C 1
ATOM 1754 O O . GLN A 1 228 ? 12.519 7.320 -12.686 1.00 83.06 228 GLN A O 1
ATOM 1759 N N . MET A 1 229 ? 13.912 6.849 -14.364 1.00 77.56 229 MET A N 1
ATOM 1760 C CA . MET A 1 229 ? 15.058 7.441 -13.684 1.00 77.56 229 MET A CA 1
ATOM 1761 C C . MET A 1 229 ? 14.942 8.966 -13.768 1.00 77.56 229 MET A C 1
ATOM 1763 O O . MET A 1 229 ? 14.739 9.511 -14.853 1.00 77.56 229 MET A O 1
ATOM 1767 N N . ASN A 1 230 ? 15.094 9.636 -12.621 1.00 68.12 230 ASN A N 1
ATOM 1768 C CA . ASN A 1 230 ? 14.902 11.077 -12.445 1.00 68.12 230 ASN A CA 1
ATOM 1769 C C . ASN A 1 230 ? 15.404 11.904 -13.650 1.00 68.12 230 ASN A C 1
ATOM 1771 O O . ASN A 1 230 ? 16.603 11.878 -13.937 1.00 68.12 230 ASN A O 1
ATOM 1775 N N . PRO A 1 231 ? 14.537 12.689 -14.320 1.00 53.72 231 PRO A N 1
ATOM 1776 C CA . PRO A 1 231 ? 14.859 13.387 -15.566 1.00 53.72 231 PRO A CA 1
ATOM 1777 C C . PRO A 1 231 ? 15.841 14.555 -15.403 1.00 53.72 231 PRO A C 1
ATOM 1779 O O . PRO A 1 231 ? 16.280 15.124 -16.400 1.00 53.72 231 PRO A O 1
ATOM 1782 N N . LYS A 1 232 ? 16.242 14.927 -14.176 1.00 62.31 232 LYS A N 1
ATOM 1783 C CA . LYS A 1 232 ? 17.238 15.990 -13.914 1.00 62.31 232 LYS A CA 1
ATOM 1784 C C . LYS A 1 232 ? 18.677 15.585 -14.255 1.00 62.31 232 LYS A C 1
ATOM 1786 O O . LYS A 1 232 ? 19.630 16.115 -13.678 1.00 62.31 232 LYS A O 1
ATOM 1791 N N . GLN A 1 233 ? 18.843 14.632 -15.160 1.00 59.44 233 GLN A N 1
ATOM 1792 C CA . GLN A 1 233 ? 20.133 14.056 -15.459 1.00 59.44 233 GLN A CA 1
ATOM 1793 C C . GLN A 1 233 ? 21.046 15.045 -16.182 1.00 59.44 233 GLN A C 1
ATOM 1795 O O . GLN A 1 233 ? 20.675 15.674 -17.173 1.00 59.44 233 GLN A O 1
ATOM 1800 N N . LEU A 1 234 ? 22.267 15.178 -15.668 1.00 60.56 234 LEU A N 1
ATOM 1801 C CA . LEU A 1 234 ? 23.318 15.966 -16.303 1.00 60.56 234 LEU A CA 1
ATOM 1802 C C . LEU A 1 234 ? 23.852 15.227 -17.542 1.00 60.56 234 LEU A C 1
ATOM 1804 O O . LEU A 1 234 ? 23.807 13.993 -17.587 1.00 60.56 234 LEU A O 1
ATOM 1808 N N . PRO A 1 235 ? 24.424 15.941 -18.530 1.00 66.50 235 PRO A N 1
ATOM 1809 C CA . PRO A 1 235 ? 25.045 15.294 -19.676 1.00 66.50 235 PRO A CA 1
ATOM 1810 C C . PRO A 1 235 ? 26.055 14.216 -19.264 1.00 66.50 235 PRO A C 1
ATOM 1812 O O . PRO A 1 235 ? 26.894 14.430 -18.388 1.00 66.50 235 PRO A O 1
ATOM 1815 N N . GLY A 1 236 ? 25.976 13.056 -19.914 1.00 64.62 236 GLY A N 1
ATOM 1816 C CA . GLY A 1 236 ? 26.798 11.881 -19.637 1.00 64.62 236 GLY A CA 1
ATOM 1817 C C . GLY A 1 236 ? 26.164 10.844 -18.707 1.00 64.62 236 GLY A C 1
ATOM 1818 O O . GLY A 1 236 ? 26.734 9.758 -18.593 1.00 64.62 236 GLY A O 1
ATOM 1819 N N . GLN A 1 237 ? 25.015 11.133 -18.086 1.00 71.69 237 GLN A N 1
ATOM 1820 C CA . GLN A 1 237 ? 24.289 10.184 -17.237 1.00 71.69 237 GLN A CA 1
ATOM 1821 C C . GLN A 1 237 ? 23.396 9.218 -18.048 1.00 71.69 237 GLN A C 1
ATOM 1823 O O . GLN A 1 237 ? 23.095 9.447 -19.226 1.00 71.69 237 GLN A O 1
ATOM 1828 N N . HIS A 1 238 ? 23.052 8.091 -17.416 1.00 72.56 238 HIS A N 1
ATOM 1829 C CA . HIS A 1 238 ? 22.228 7.021 -17.981 1.00 72.56 238 HIS A CA 1
ATOM 1830 C C . HIS A 1 238 ? 20.763 7.204 -17.586 1.00 72.56 238 HIS A C 1
ATOM 1832 O O . HIS A 1 238 ? 20.421 7.100 -16.404 1.00 72.56 238 HIS A O 1
ATOM 1838 N N . TYR A 1 239 ? 19.915 7.408 -18.587 1.00 80.94 239 TYR A N 1
ATOM 1839 C CA . TYR A 1 239 ? 18.471 7.405 -18.449 1.00 80.94 239 TYR A CA 1
ATOM 1840 C C . TYR A 1 239 ? 17.939 5.993 -18.679 1.00 80.94 239 TYR A C 1
ATOM 1842 O O . TYR A 1 239 ? 18.353 5.310 -19.619 1.00 80.94 239 TYR A O 1
ATOM 1850 N N . ALA A 1 240 ? 17.002 5.579 -17.838 1.00 84.25 240 ALA A N 1
ATOM 1851 C CA . ALA A 1 240 ? 16.207 4.394 -18.077 1.00 84.25 240 ALA A CA 1
ATOM 1852 C C . ALA A 1 240 ? 14.758 4.669 -17.693 1.00 84.25 240 ALA A C 1
ATOM 1854 O O . ALA A 1 240 ? 14.487 5.396 -16.733 1.00 84.25 240 ALA A O 1
ATOM 1855 N N . ALA A 1 241 ? 13.852 4.066 -18.441 1.00 88.62 241 ALA A N 1
ATOM 1856 C CA . ALA A 1 241 ? 12.444 3.991 -18.113 1.00 88.62 241 ALA A CA 1
ATOM 1857 C C . ALA A 1 241 ? 11.932 2.611 -18.496 1.00 88.62 241 ALA A C 1
ATOM 1859 O O . ALA A 1 241 ? 12.504 1.940 -19.358 1.00 88.62 241 ALA A O 1
ATOM 1860 N N . GLY A 1 242 ? 10.852 2.187 -17.869 1.00 90.12 242 GLY A N 1
ATOM 1861 C CA . GLY A 1 242 ? 10.250 0.916 -18.207 1.00 90.12 242 GLY A CA 1
ATOM 1862 C C . GLY A 1 242 ? 8.906 0.728 -17.553 1.00 90.12 242 GLY A C 1
ATOM 1863 O O . GLY A 1 242 ? 8.502 1.498 -16.685 1.00 90.12 242 GLY A O 1
ATOM 1864 N N . TRP A 1 243 ? 8.233 -0.323 -17.986 1.00 93.81 243 TRP A N 1
ATOM 1865 C CA . TRP A 1 243 ? 6.975 -0.768 -17.424 1.00 93.81 243 TRP A CA 1
ATOM 1866 C C . TRP A 1 243 ? 7.005 -2.284 -17.244 1.00 93.81 243 TRP A C 1
ATOM 1868 O O . TRP A 1 243 ? 7.743 -2.986 -17.941 1.00 93.81 243 TRP A O 1
ATOM 1878 N N . LEU A 1 244 ? 6.216 -2.789 -16.301 1.00 94.12 244 LEU A N 1
ATOM 1879 C CA . LEU A 1 244 ? 5.991 -4.214 -16.114 1.00 94.12 244 LEU A CA 1
ATOM 1880 C C . LEU A 1 244 ? 4.568 -4.515 -15.638 1.00 94.12 244 LEU A C 1
ATOM 1882 O O . LEU A 1 244 ? 3.928 -3.699 -14.968 1.00 94.12 244 LEU A O 1
ATOM 1886 N N . THR A 1 245 ? 4.117 -5.735 -15.922 1.00 95.62 245 THR A N 1
ATOM 1887 C CA . THR A 1 245 ? 3.032 -6.399 -15.194 1.00 95.62 245 THR A CA 1
ATOM 1888 C C . THR A 1 245 ? 3.537 -7.644 -14.508 1.00 95.62 245 THR A C 1
ATOM 1890 O O . THR A 1 245 ? 4.480 -8.303 -14.953 1.00 95.62 245 THR A O 1
ATOM 1893 N N . GLY A 1 246 ? 2.861 -8.019 -13.435 1.00 96.06 246 GLY A N 1
ATOM 1894 C CA . GLY A 1 246 ? 3.134 -9.281 -12.788 1.00 96.06 246 GLY A CA 1
ATOM 1895 C C . GLY A 1 246 ? 2.109 -9.649 -11.741 1.00 96.06 246 GLY A C 1
ATOM 1896 O O . GLY A 1 246 ? 1.109 -8.963 -11.532 1.00 96.06 246 GLY A O 1
ATOM 1897 N N . VAL A 1 247 ? 2.405 -10.736 -11.046 1.00 97.19 247 VAL A N 1
ATOM 1898 C CA . VAL A 1 247 ? 1.619 -11.216 -9.914 1.00 97.19 247 VAL A CA 1
ATOM 1899 C C . VAL A 1 247 ? 2.515 -11.273 -8.689 1.00 97.19 247 VAL A C 1
ATOM 1901 O O . VAL A 1 247 ? 3.544 -11.951 -8.692 1.00 97.19 247 VAL A O 1
ATOM 1904 N N . PHE A 1 248 ? 2.125 -10.562 -7.635 1.00 97.06 248 PHE A N 1
ATOM 1905 C CA . PHE A 1 248 ? 2.754 -10.651 -6.326 1.00 97.06 248 PHE A CA 1
ATOM 1906 C C . PHE A 1 248 ? 2.016 -11.683 -5.472 1.00 97.06 248 PHE A C 1
ATOM 1908 O O . PHE A 1 248 ? 0.855 -11.497 -5.108 1.00 97.06 248 PHE A O 1
ATOM 1915 N N . ASP A 1 249 ? 2.683 -12.787 -5.160 1.00 96.38 249 ASP A N 1
ATOM 1916 C CA . ASP A 1 249 ? 2.132 -13.869 -4.346 1.00 96.38 249 ASP A CA 1
ATOM 1917 C C . ASP A 1 249 ? 2.317 -13.560 -2.848 1.00 96.38 249 ASP A C 1
ATOM 1919 O O . ASP A 1 249 ? 3.442 -13.411 -2.361 1.00 96.38 249 ASP A O 1
ATOM 1923 N N . LEU A 1 250 ? 1.207 -13.487 -2.100 1.00 94.56 250 LEU A N 1
ATOM 1924 C CA . LEU A 1 250 ? 1.205 -13.108 -0.678 1.00 94.56 250 LEU A CA 1
ATOM 1925 C C . LEU A 1 250 ? 1.694 -14.227 0.254 1.00 94.56 250 LEU A C 1
ATOM 1927 O O . LEU A 1 250 ? 1.889 -14.008 1.447 1.00 94.56 250 LEU A O 1
ATOM 1931 N N . LYS A 1 251 ? 1.875 -15.454 -0.233 1.00 93.00 251 LYS A N 1
ATOM 1932 C CA . LYS A 1 251 ? 2.386 -16.561 0.589 1.00 93.00 251 LYS A CA 1
ATOM 1933 C C . LYS A 1 251 ? 3.906 -16.612 0.528 1.00 93.00 251 LYS A C 1
ATOM 1935 O O . LYS A 1 251 ? 4.554 -16.870 1.541 1.00 93.00 251 LYS A O 1
ATOM 1940 N N . THR A 1 252 ? 4.453 -16.384 -0.659 1.00 94.19 252 THR A N 1
ATOM 1941 C CA . THR A 1 252 ? 5.878 -16.520 -0.972 1.00 94.19 252 THR A CA 1
ATOM 1942 C C . THR A 1 252 ? 6.639 -15.200 -0.953 1.00 94.19 252 THR A C 1
ATOM 1944 O O . THR A 1 252 ? 7.868 -15.241 -0.956 1.00 94.19 252 THR A O 1
ATOM 1947 N N . ASP A 1 253 ? 5.936 -14.066 -0.910 1.00 93.00 253 ASP A N 1
ATOM 1948 C CA . ASP A 1 253 ? 6.493 -12.710 -0.970 1.00 93.00 253 ASP A CA 1
ATOM 1949 C C . ASP A 1 253 ? 7.320 -12.484 -2.245 1.00 93.00 253 ASP A C 1
ATOM 1951 O O . ASP A 1 253 ? 8.406 -11.900 -2.224 1.00 93.00 253 ASP A O 1
ATOM 1955 N N . ARG A 1 254 ? 6.822 -13.000 -3.376 1.00 93.75 254 ARG A N 1
ATOM 1956 C CA . ARG A 1 254 ? 7.509 -12.943 -4.671 1.00 93.75 254 ARG A CA 1
ATOM 1957 C C . ARG A 1 254 ? 6.644 -12.300 -5.737 1.00 93.75 254 ARG A C 1
ATOM 1959 O O . ARG A 1 254 ? 5.506 -12.709 -5.952 1.00 93.75 254 ARG A O 1
ATOM 1966 N N . LEU A 1 255 ? 7.244 -11.352 -6.454 1.00 95.69 255 LEU A N 1
ATOM 1967 C CA . LEU A 1 255 ? 6.728 -10.833 -7.713 1.00 95.69 255 LEU A CA 1
ATOM 1968 C C . LEU A 1 255 ? 7.182 -11.743 -8.859 1.00 95.69 255 LEU A C 1
ATOM 1970 O O . LEU A 1 255 ? 8.380 -11.944 -9.055 1.00 95.69 255 LEU A O 1
ATOM 1974 N N . SER A 1 256 ? 6.227 -12.280 -9.610 1.00 96.19 256 SER A N 1
ATOM 1975 C CA . SER A 1 256 ? 6.473 -12.949 -10.889 1.00 96.19 256 SER A CA 1
ATOM 1976 C C . SER A 1 256 ? 6.126 -11.982 -12.013 1.00 96.19 256 SER A C 1
ATOM 1978 O O . SER A 1 256 ? 4.976 -11.560 -12.102 1.00 96.19 256 SER A O 1
ATOM 1980 N N . VAL A 1 257 ? 7.106 -11.616 -12.838 1.00 95.81 257 VAL A N 1
ATOM 1981 C CA . VAL A 1 257 ? 6.899 -10.710 -13.977 1.00 95.81 257 VAL A CA 1
ATOM 1982 C C . VAL A 1 257 ? 6.301 -11.491 -15.148 1.00 95.81 257 VAL A C 1
ATOM 1984 O O . VAL A 1 257 ? 6.770 -12.582 -15.474 1.00 95.81 257 VAL A O 1
ATOM 1987 N N . GLU A 1 258 ? 5.244 -10.948 -15.747 1.00 93.69 258 GLU A N 1
ATOM 1988 C CA . GLU A 1 258 ? 4.507 -11.567 -16.856 1.00 93.69 258 GLU A CA 1
ATOM 1989 C C . GLU A 1 258 ? 4.757 -10.857 -18.189 1.00 93.69 258 GLU A C 1
ATOM 1991 O O . GLU A 1 258 ? 4.872 -11.515 -19.225 1.00 93.69 258 GLU A O 1
ATOM 1996 N N . ALA A 1 259 ? 4.861 -9.528 -18.164 1.00 92.00 259 ALA A N 1
ATOM 1997 C CA . ALA A 1 259 ? 5.216 -8.700 -19.307 1.00 92.00 259 ALA A CA 1
ATOM 1998 C C . ALA A 1 259 ? 6.056 -7.508 -18.846 1.00 92.00 259 ALA A C 1
ATOM 2000 O O . ALA A 1 259 ? 5.892 -7.022 -17.729 1.00 92.00 259 ALA A O 1
ATOM 2001 N N . GLU A 1 260 ? 6.950 -7.041 -19.711 1.00 91.88 260 GLU A N 1
ATOM 2002 C CA . GLU A 1 260 ? 7.876 -5.956 -19.402 1.00 91.88 260 GLU A CA 1
ATOM 2003 C C . GLU A 1 260 ? 8.349 -5.245 -20.671 1.00 91.88 260 GLU A C 1
ATOM 2005 O O . GLU A 1 260 ? 8.436 -5.841 -21.747 1.00 91.88 260 GLU A O 1
ATOM 2010 N N . GLU A 1 261 ? 8.698 -3.973 -20.521 1.00 89.69 261 GLU A N 1
ATOM 2011 C CA . GLU A 1 261 ? 9.433 -3.195 -21.511 1.00 89.69 261 GLU A CA 1
ATOM 2012 C C . GLU A 1 261 ? 10.407 -2.276 -20.782 1.00 89.69 261 GLU A C 1
ATOM 2014 O O . GLU A 1 261 ? 10.042 -1.630 -19.800 1.00 89.69 261 GLU A O 1
ATOM 2019 N N . VAL A 1 262 ? 11.646 -2.195 -21.263 1.00 86.81 262 VAL A N 1
ATOM 2020 C CA . VAL A 1 262 ? 12.657 -1.289 -20.715 1.00 86.81 262 VAL A CA 1
ATOM 2021 C C . VAL A 1 262 ? 13.355 -0.570 -21.856 1.00 86.81 262 VAL A C 1
ATOM 2023 O O . VAL A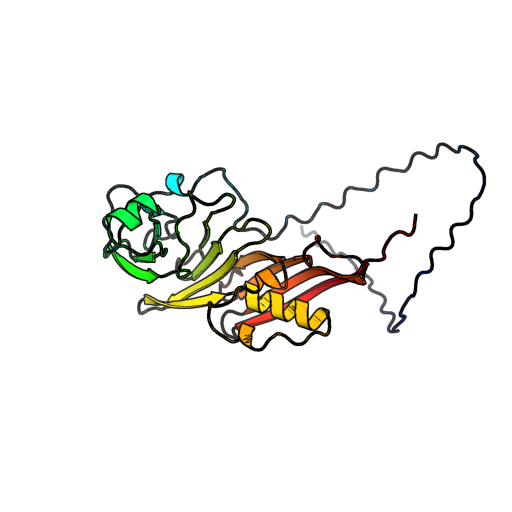 1 262 ? 13.804 -1.186 -22.822 1.00 86.81 262 VAL A O 1
ATOM 2026 N N . THR A 1 263 ? 13.461 0.746 -21.719 1.00 84.75 263 THR A N 1
ATOM 2027 C CA . THR A 1 263 ? 14.207 1.620 -22.618 1.00 84.75 263 THR A CA 1
ATOM 2028 C C . THR A 1 263 ? 15.377 2.235 -21.865 1.00 84.75 263 THR A C 1
ATOM 2030 O O . THR A 1 263 ? 15.198 2.845 -20.811 1.00 84.75 263 THR A O 1
ATOM 2033 N N . GLU A 1 264 ? 16.577 2.125 -22.435 1.00 81.12 264 GLU A N 1
ATOM 2034 C CA . GLU A 1 264 ? 17.789 2.768 -21.927 1.00 81.12 264 GLU A CA 1
ATOM 2035 C C . GLU A 1 264 ? 18.335 3.773 -22.944 1.00 81.12 264 GLU A C 1
ATOM 2037 O O . GLU A 1 264 ? 18.440 3.488 -24.138 1.00 81.12 264 GLU A O 1
ATOM 2042 N N . ALA A 1 265 ? 18.727 4.951 -22.463 1.00 75.19 265 ALA A N 1
ATOM 2043 C CA . ALA A 1 265 ? 19.349 5.988 -23.273 1.00 75.19 265 ALA A CA 1
ATOM 2044 C C . ALA A 1 265 ? 20.486 6.675 -22.510 1.00 75.19 265 ALA A C 1
ATOM 2046 O O . ALA A 1 265 ? 20.502 6.748 -21.281 1.00 75.19 265 ALA A O 1
ATOM 2047 N N . ARG A 1 266 ? 21.455 7.223 -23.247 1.00 74.06 266 ARG A N 1
ATOM 2048 C CA . ARG A 1 266 ? 22.520 8.048 -22.671 1.00 74.06 266 ARG A CA 1
ATOM 2049 C C . ARG A 1 266 ? 22.259 9.509 -22.994 1.00 74.06 266 ARG A C 1
ATOM 2051 O O . ARG A 1 266 ? 22.122 9.856 -24.165 1.00 74.06 266 ARG A O 1
ATOM 2058 N N . VAL A 1 267 ? 22.247 10.364 -21.974 1.00 66.31 267 VAL A N 1
ATOM 2059 C CA . VAL A 1 267 ? 22.094 11.809 -22.171 1.00 66.31 267 VAL A CA 1
ATOM 2060 C C . VAL A 1 267 ? 23.376 12.347 -22.803 1.00 66.31 267 VAL A C 1
ATOM 2062 O O . VAL A 1 267 ? 24.433 12.370 -22.166 1.00 66.31 267 VAL A O 1
ATOM 2065 N N . VAL A 1 268 ? 23.308 12.757 -24.067 1.00 69.56 268 VAL A N 1
ATOM 2066 C CA . VAL A 1 268 ? 24.409 13.439 -24.760 1.00 69.56 268 VAL A CA 1
ATOM 2067 C C . VAL A 1 268 ? 24.256 14.949 -24.602 1.00 69.56 268 VAL A C 1
ATOM 2069 O O . VAL A 1 268 ? 23.145 15.469 -24.593 1.00 69.56 268 VAL A O 1
ATOM 2072 N N . LYS A 1 269 ? 25.375 15.660 -24.433 1.00 66.75 269 LYS A N 1
ATOM 2073 C CA . LYS A 1 269 ? 25.370 17.124 -24.452 1.00 66.75 269 LYS A CA 1
ATOM 2074 C C . LYS A 1 269 ? 25.196 17.569 -25.904 1.00 66.75 269 LYS A C 1
ATOM 2076 O O . LYS A 1 269 ? 25.970 17.122 -26.745 1.00 66.75 269 LYS A O 1
ATOM 2081 N N . GLU A 1 270 ? 24.224 18.429 -26.186 1.00 62.41 270 GLU A N 1
ATOM 2082 C CA . GLU A 1 270 ? 24.160 19.118 -27.476 1.00 62.41 270 GLU A CA 1
ATOM 2083 C C . GLU A 1 270 ? 25.370 20.068 -27.558 1.00 62.41 270 GLU A C 1
ATOM 2085 O O . GLU A 1 270 ? 25.580 20.896 -26.665 1.00 62.41 270 GLU A O 1
ATOM 2090 N N . GLU A 1 271 ? 26.243 19.867 -28.546 1.00 61.41 271 GLU A N 1
ATOM 2091 C CA . GLU A 1 271 ? 27.306 20.825 -28.862 1.00 61.41 271 GLU A CA 1
ATOM 2092 C C . GLU A 1 271 ? 26.695 21.907 -29.767 1.00 61.41 271 GLU A C 1
ATOM 2094 O O . GLU A 1 271 ? 26.260 21.592 -30.874 1.00 61.41 271 GLU A O 1
ATOM 2099 N N . GLU A 1 272 ? 26.610 23.147 -29.263 1.00 50.78 272 GLU A N 1
ATOM 2100 C CA . GLU A 1 272 ? 26.218 24.353 -30.026 1.00 50.78 272 GLU A CA 1
ATOM 2101 C C . GLU A 1 272 ? 27.307 24.808 -31.010 1.00 50.78 272 GLU A C 1
ATOM 2103 O O . GLU A 1 272 ? 28.505 24.789 -30.630 1.00 50.78 272 GLU A O 1
#

Solvent-accessible surface area (backbone atoms only — not comparable to full-atom values): 16709 Å² total; per-residue (Å²): 139,89,82,84,86,83,85,86,81,88,82,81,86,78,89,74,95,72,91,79,84,83,77,87,77,86,73,92,75,81,93,72,94,72,96,65,86,74,73,80,71,78,76,73,76,74,73,78,72,60,53,65,59,74,72,71,84,76,69,54,72,73,76,46,46,57,79,95,73,69,57,76,56,77,54,48,37,21,67,60,30,79,76,62,48,35,26,32,27,42,28,54,54,75,60,20,64,76,66,79,44,78,39,41,21,25,39,27,36,62,86,78,19,40,65,66,43,77,50,66,83,89,65,33,45,30,84,91,38,101,43,42,42,75,43,69,35,68,36,82,84,52,44,34,36,37,40,36,34,45,34,85,88,26,47,70,42,38,32,40,36,38,51,43,99,86,53,51,76,49,77,47,62,48,53,59,51,51,50,44,50,53,27,54,74,69,74,40,82,69,60,77,63,76,78,49,79,90,82,71,64,63,60,86,74,40,36,44,40,78,34,43,42,71,40,97,86,63,57,32,27,44,37,36,36,38,36,40,41,73,84,87,63,55,70,75,38,80,42,41,37,36,41,37,33,29,40,35,33,70,85,75,77,42,71,45,79,76,47,74,50,76,51,77,48,70,42,71,70,85,84,131